Protein AF-0000000084557832 (afdb_homodimer)

Structure (mmCIF, N/CA/C/O backbone):
data_AF-0000000084557832-model_v1
#
loop_
_entity.id
_entity.type
_entity.pdbx_description
1 polymer 'AhpD protein'
#
loop_
_atom_site.group_PDB
_atom_site.id
_atom_site.type_symbol
_atom_site.label_atom_id
_atom_site.label_alt_id
_atom_site.label_comp_id
_atom_site.label_asym_id
_atom_site.label_entity_id
_atom_site.label_seq_id
_atom_site.pdbx_PDB_ins_code
_atom_site.Cartn_x
_atom_site.Cartn_y
_atom_site.Cartn_z
_atom_site.occupancy
_atom_site.B_iso_or_equiv
_atom_site.auth_seq_id
_atom_site.auth_comp_id
_atom_site.auth_asym_id
_atom_site.auth_atom_id
_atom_site.pdbx_PDB_model_num
ATOM 1 N N . MET A 1 1 ? 9.562 20.156 20.703 1 33.31 1 MET A N 1
ATOM 2 C CA . MET A 1 1 ? 9.727 21.594 20.891 1 33.31 1 MET A CA 1
ATOM 3 C C . MET A 1 1 ? 8.375 22.266 21.109 1 33.31 1 MET A C 1
ATOM 5 O O . MET A 1 1 ? 7.336 21.703 20.766 1 33.31 1 MET A O 1
ATOM 9 N N . SER A 1 2 ? 8.234 23.469 21.297 1 34.47 2 SER A N 1
ATOM 10 C CA . SER A 1 2 ? 7.207 24.328 21.875 1 34.47 2 SER A CA 1
ATOM 11 C C . SER A 1 2 ? 5.98 24.406 20.969 1 34.47 2 SER A C 1
ATOM 13 O O . SER A 1 2 ? 6.004 25.094 19.938 1 34.47 2 SER A O 1
ATOM 15 N N . CYS A 1 3 ? 5.27 23.438 20.594 1 41.09 3 CYS A N 1
ATOM 16 C CA . CYS A 1 3 ? 4.105 23.703 19.766 1 41.09 3 CYS A CA 1
ATOM 17 C C . CYS A 1 3 ? 3.102 24.594 20.484 1 41.09 3 CYS A C 1
ATOM 19 O O . CYS A 1 3 ? 2.092 24.109 21 1 41.09 3 CYS A O 1
ATOM 21 N N . LYS A 1 4 ? 3.342 25.531 21.25 1 42.22 4 LYS A N 1
ATOM 22 C CA . LYS A 1 4 ? 2.408 26.375 22 1 42.22 4 LYS A CA 1
ATOM 23 C C . LYS A 1 4 ? 1.408 27.047 21.062 1 42.22 4 LYS A C 1
ATOM 25 O O . LYS A 1 4 ? 0.335 27.469 21.484 1 42.22 4 LYS A O 1
ATOM 30 N N . ASP A 1 5 ? 1.764 27.812 19.859 1 45.69 5 ASP A N 1
ATOM 31 C CA . ASP A 1 5 ? 1.104 28.719 18.922 1 45.69 5 ASP A CA 1
ATOM 32 C C . ASP A 1 5 ? 0.226 27.953 17.938 1 45.69 5 ASP A C 1
ATOM 34 O O . ASP A 1 5 ? 0.511 26.797 17.625 1 45.69 5 ASP A O 1
ATOM 38 N N . PRO A 1 6 ? -1.108 28.375 17.5 1 48.97 6 PRO A N 1
ATOM 39 C CA . PRO A 1 6 ? -1.979 27.797 16.484 1 48.97 6 PRO A CA 1
ATOM 40 C C . PRO A 1 6 ? -1.2 27.094 15.367 1 48.97 6 PRO A C 1
ATOM 42 O O . PRO A 1 6 ? -1.77 26.297 14.617 1 48.97 6 PRO A O 1
ATOM 45 N N . GLU A 1 7 ? -0.005 27.562 15.07 1 52.78 7 GLU A N 1
ATOM 46 C CA . GLU A 1 7 ? 0.989 27.031 14.141 1 52.78 7 GLU A CA 1
ATOM 47 C C . GLU A 1 7 ? 1.409 25.625 14.531 1 52.78 7 GLU A C 1
ATOM 49 O O . GLU A 1 7 ? 2.031 24.922 13.734 1 52.78 7 GLU A O 1
ATOM 54 N N . GLU A 1 8 ? 1.114 25.297 15.719 1 54.25 8 GLU A N 1
ATOM 55 C CA . GLU A 1 8 ? 1.546 24 16.25 1 54.25 8 GLU A CA 1
ATOM 56 C C . GLU A 1 8 ? 0.796 22.859 15.57 1 54.25 8 GLU A C 1
ATOM 58 O O . GLU A 1 8 ? 1.383 21.812 15.273 1 54.25 8 GLU A O 1
ATOM 63 N N . HIS A 1 9 ? -0.533 23.078 15.469 1 56.12 9 HIS A N 1
ATOM 64 C CA . HIS A 1 9 ? -1.294 21.984 14.852 1 56.12 9 HIS A CA 1
ATOM 65 C C . HIS A 1 9 ? -0.816 21.719 13.43 1 56.12 9 HIS A C 1
ATOM 67 O O . HIS A 1 9 ? -0.695 20.562 13.016 1 56.12 9 HIS A O 1
ATOM 73 N N . TYR A 1 10 ? -0.42 22.875 12.883 1 61.94 10 TYR A N 1
ATOM 74 C CA . TYR A 1 10 ? 0.097 22.734 11.531 1 61.94 10 TYR A CA 1
ATOM 75 C C . TYR A 1 10 ? 1.444 22.031 11.523 1 61.94 10 TYR A C 1
ATOM 77 O O . TYR A 1 10 ? 1.735 21.234 10.625 1 61.94 10 TYR A O 1
ATOM 85 N N . CYS A 1 11 ? 2.027 22.266 12.641 1 58.28 11 CYS A N 1
ATOM 86 C CA . CYS A 1 11 ? 3.377 21.719 12.703 1 58.28 11 CYS A CA 1
ATOM 87 C C . CYS A 1 11 ? 3.342 20.203 12.773 1 58.28 11 CYS A C 1
ATOM 89 O O . CYS A 1 11 ? 4.125 19.531 12.102 1 58.28 11 CYS A O 1
ATOM 91 N N . ALA A 1 12 ? 2.486 19.766 13.602 1 63.34 12 ALA A N 1
ATOM 92 C CA . ALA A 1 12 ? 2.406 18.312 13.75 1 63.34 12 ALA A CA 1
ATOM 93 C C . ALA A 1 12 ? 2.037 17.641 12.43 1 63.34 12 ALA A C 1
ATOM 95 O O . ALA A 1 12 ? 2.604 16.609 12.07 1 63.34 12 ALA A O 1
ATOM 96 N N . MET A 1 13 ? 1.218 18.344 11.781 1 68 13 MET A N 1
ATOM 97 C CA . MET A 1 13 ? 0.793 17.797 10.492 1 68 13 MET A CA 1
ATOM 98 C C . MET A 1 13 ? 1.935 17.844 9.484 1 68 13 MET A C 1
ATOM 100 O O . MET A 1 13 ? 2.094 16.922 8.68 1 68 13 MET A O 1
ATOM 104 N N . CYS A 1 14 ? 2.709 18.891 9.641 1 64.06 14 CYS A N 1
ATOM 105 C CA . CYS A 1 14 ? 3.834 19.062 8.727 1 64.06 14 CYS A CA 1
ATOM 106 C C . CYS A 1 14 ? 4.832 17.922 8.867 1 64.06 14 CYS A C 1
ATOM 108 O O . CYS A 1 14 ? 5.328 17.391 7.875 1 64.06 14 CYS A O 1
ATOM 110 N N . ASP A 1 15 ? 5.059 17.625 10.062 1 64.44 15 ASP A N 1
ATOM 111 C CA . ASP A 1 15 ? 6.035 16.578 10.344 1 64.44 15 ASP A CA 1
ATOM 112 C C . ASP A 1 15 ? 5.488 15.203 9.969 1 64.44 15 ASP A C 1
ATOM 114 O O . ASP A 1 15 ? 6.223 14.359 9.453 1 64.44 15 ASP A O 1
ATOM 118 N N . GLU A 1 16 ? 4.242 15.164 10.203 1 65.19 16 GLU A N 1
ATOM 119 C CA . GLU A 1 16 ? 3.654 13.836 10.055 1 65.19 16 GLU A CA 1
ATOM 120 C C . GLU A 1 16 ? 3.303 13.547 8.602 1 65.19 16 GLU A C 1
ATOM 122 O O . GLU A 1 16 ? 3.391 12.406 8.148 1 65.19 16 GLU A O 1
ATOM 127 N N . MET A 1 17 ? 2.941 14.547 7.969 1 62.31 17 MET A N 1
ATOM 128 C CA . MET A 1 17 ? 2.477 14.312 6.605 1 62.31 17 MET A CA 1
ATOM 129 C C . MET A 1 17 ? 3.611 14.5 5.605 1 62.31 17 MET A C 1
ATOM 131 O O . MET A 1 17 ? 3.484 14.125 4.438 1 62.31 17 MET A O 1
ATOM 135 N N . GLY A 1 18 ? 4.816 14.773 5.941 1 58.34 18 GLY A N 1
ATOM 136 C CA . GLY A 1 18 ? 6.02 14.844 5.129 1 58.34 18 GLY A CA 1
ATOM 137 C C . GLY A 1 18 ? 6.012 16 4.148 1 58.34 18 GLY A C 1
ATOM 138 O O . GLY A 1 18 ? 6.789 16.016 3.191 1 58.34 18 GLY A O 1
ATOM 139 N N . GLY A 1 19 ? 5.02 17.016 4.289 1 58.62 19 GLY A N 1
ATOM 140 C CA . GLY A 1 19 ? 5.309 17.969 3.229 1 58.62 19 GLY A CA 1
ATOM 141 C C . GLY A 1 19 ? 4.52 19.266 3.35 1 58.62 19 GLY A C 1
ATOM 142 O O . GLY A 1 19 ? 4.695 20.188 2.547 1 58.62 19 GLY A O 1
ATOM 143 N N . TYR A 1 20 ? 3.643 19.344 4.031 1 61.22 20 TYR A N 1
ATOM 144 C CA . TYR A 1 20 ? 2.938 20.625 3.99 1 61.22 20 TYR A CA 1
ATOM 145 C C . TYR A 1 20 ? 3.711 21.703 4.742 1 61.22 20 TYR A C 1
ATOM 147 O O . TYR A 1 20 ? 4.266 21.438 5.812 1 61.22 20 TYR A O 1
ATOM 155 N N . SER A 1 21 ? 3.881 22.766 3.998 1 67 21 SER A N 1
ATOM 156 C CA . SER A 1 21 ? 4.512 23.891 4.68 1 67 21 SER A CA 1
ATOM 157 C C . SER A 1 21 ? 3.539 24.562 5.645 1 67 21 SER A C 1
ATOM 159 O O . SER A 1 21 ? 2.338 24.641 5.383 1 67 21 SER A O 1
ATOM 161 N N . PRO A 1 22 ? 4.109 24.938 6.684 1 73.88 22 PRO A N 1
ATOM 162 C CA . PRO A 1 22 ? 3.277 25.656 7.645 1 73.88 22 PRO A CA 1
ATOM 163 C C . PRO A 1 22 ? 2.566 26.859 7.02 1 73.88 22 PRO A C 1
ATOM 165 O O . PRO A 1 22 ? 1.415 27.141 7.355 1 73.88 22 PRO A O 1
ATOM 168 N N . ARG A 1 23 ? 3.219 27.5 6.141 1 76.19 23 ARG A N 1
ATOM 169 C CA . ARG A 1 23 ? 2.619 28.672 5.496 1 76.19 23 ARG A CA 1
ATOM 170 C C . ARG A 1 23 ? 1.395 28.266 4.676 1 76.19 23 ARG A C 1
ATOM 172 O O . ARG A 1 23 ? 0.374 28.953 4.703 1 76.19 23 ARG A O 1
ATOM 179 N N . THR A 1 24 ? 1.535 27.281 3.936 1 80.94 24 THR A N 1
ATOM 180 C CA . THR A 1 24 ? 0.425 26.812 3.113 1 80.94 24 THR A CA 1
ATOM 181 C C . THR A 1 24 ? -0.744 26.375 3.988 1 80.94 24 THR A C 1
ATOM 183 O O . THR A 1 24 ? -1.9 26.672 3.688 1 80.94 24 THR A O 1
ATOM 186 N N . LEU A 1 25 ? -0.407 25.75 5.023 1 82 25 LEU A N 1
ATOM 187 C CA . LEU A 1 25 ? -1.457 25.281 5.918 1 82 25 LEU A CA 1
ATOM 188 C C . LEU A 1 25 ? -2.207 26.453 6.547 1 82 25 LEU A C 1
ATOM 190 O O . LEU A 1 25 ? -3.428 26.391 6.711 1 82 25 LEU A O 1
ATOM 194 N N . LYS A 1 26 ? -1.464 27.359 6.855 1 80.62 26 LYS A N 1
ATOM 195 C CA . LYS A 1 26 ? -2.092 28.562 7.395 1 80.62 26 LYS A CA 1
ATOM 196 C C . LYS A 1 26 ? -3.049 29.188 6.383 1 80.62 26 LYS A C 1
ATOM 198 O O . LYS A 1 26 ? -4.152 29.609 6.738 1 80.62 26 LYS A O 1
ATOM 203 N N . SER A 1 27 ? -2.584 29.297 5.227 1 84.88 27 SER A N 1
ATOM 204 C CA . SER A 1 27 ? -3.416 29.844 4.16 1 84.88 27 SER A CA 1
ATOM 205 C C . SER A 1 27 ? -4.676 29.016 3.959 1 84.88 27 SER A C 1
ATOM 207 O O . SER A 1 27 ? -5.758 29.562 3.732 1 84.88 27 SER A O 1
ATOM 209 N N . ILE A 1 28 ? -4.59 27.812 4.023 1 86.31 28 ILE A N 1
ATOM 210 C CA . ILE A 1 28 ? -5.734 26.922 3.848 1 86.31 28 ILE A CA 1
ATOM 211 C C . ILE A 1 28 ? -6.719 27.125 5 1 86.31 28 ILE A C 1
ATOM 213 O O . ILE A 1 28 ? -7.93 27.188 4.785 1 86.31 28 ILE A O 1
ATOM 217 N N . LYS A 1 29 ? -6.16 27.188 6.152 1 85.12 29 LYS A N 1
ATOM 218 C CA . LYS A 1 29 ? -7.012 27.375 7.32 1 85.12 29 LYS A CA 1
ATOM 219 C C . LYS A 1 29 ? -7.836 28.656 7.195 1 85.12 29 LYS A C 1
ATOM 221 O O . LYS A 1 29 ? -9.016 28.672 7.547 1 85.12 29 LYS A O 1
ATOM 226 N N . GLU A 1 30 ? -7.277 29.609 6.652 1 88.38 30 GLU A N 1
ATOM 227 C CA . GLU A 1 30 ? -7.926 30.906 6.516 1 88.38 30 GLU A CA 1
ATOM 228 C C . GLU A 1 30 ? -8.891 30.922 5.336 1 88.38 30 GLU A C 1
ATOM 230 O O . GLU A 1 30 ? -9.992 31.453 5.434 1 88.38 30 GLU A O 1
ATOM 235 N N . LEU A 1 31 ? -8.453 30.406 4.277 1 90.5 31 LEU A N 1
ATOM 236 C CA . LEU A 1 31 ? -9.188 30.562 3.021 1 90.5 31 LEU A CA 1
ATOM 237 C C . LEU A 1 31 ? -10.227 29.453 2.863 1 90.5 31 LEU A C 1
ATOM 239 O O . LEU A 1 31 ? -11.242 29.641 2.186 1 90.5 31 LEU A O 1
ATOM 243 N N . ASN A 1 32 ? -9.992 28.297 3.416 1 92.5 32 ASN A N 1
ATOM 244 C CA . ASN A 1 32 ? -10.867 27.141 3.256 1 92.5 32 ASN A CA 1
ATOM 245 C C . ASN A 1 32 ? -10.836 26.234 4.48 1 92.5 32 ASN A C 1
ATOM 247 O O . ASN A 1 32 ? -10.266 25.141 4.434 1 92.5 32 ASN A O 1
ATOM 251 N N . PRO A 1 33 ? -11.422 26.625 5.488 1 89.19 33 PRO A N 1
ATOM 252 C CA . PRO A 1 33 ? -11.398 25.859 6.738 1 89.19 33 PRO A CA 1
ATOM 253 C C . PRO A 1 33 ? -11.961 24.453 6.582 1 89.19 33 PRO A C 1
ATOM 255 O O . PRO A 1 33 ? -11.523 23.531 7.277 1 89.19 33 PRO A O 1
ATOM 258 N N . ASP A 1 34 ? -12.812 24.359 5.648 1 88.62 34 ASP A N 1
ATOM 259 C CA . ASP A 1 34 ? -13.367 23.031 5.426 1 88.62 34 ASP A CA 1
ATOM 260 C C . ASP A 1 34 ? -12.305 22.078 4.895 1 88.62 34 ASP A C 1
ATOM 262 O O . ASP A 1 34 ? -12.234 20.922 5.312 1 88.62 34 ASP A O 1
ATOM 266 N N . PHE A 1 35 ? -11.617 22.656 3.979 1 88.62 35 PHE A N 1
ATOM 267 C CA . PHE A 1 35 ? -10.531 21.859 3.443 1 88.62 35 PHE A CA 1
ATOM 268 C C . PHE A 1 35 ? -9.508 21.531 4.527 1 88.62 35 PHE A C 1
ATOM 270 O O . PHE A 1 35 ? -8.977 20.422 4.582 1 88.62 35 PHE A O 1
ATOM 277 N N . MET A 1 36 ? -9.305 22.391 5.41 1 86.06 36 MET A N 1
ATOM 278 C CA . MET A 1 36 ? -8.383 22.141 6.512 1 86.06 36 MET A CA 1
ATOM 279 C C . MET A 1 36 ? -8.891 21 7.402 1 86.06 36 MET A C 1
ATOM 281 O O . MET A 1 36 ? -8.102 20.188 7.871 1 86.06 36 MET A O 1
ATOM 285 N N . GLU A 1 37 ? -10.109 21 7.629 1 88.19 37 GLU A N 1
ATOM 286 C CA . GLU A 1 37 ? -10.695 19.938 8.438 1 88.19 37 GLU A CA 1
ATOM 287 C C . GLU A 1 37 ? -10.508 18.578 7.766 1 88.19 37 GLU A C 1
ATOM 289 O O . GLU A 1 37 ? -10.25 17.578 8.438 1 88.19 37 GLU A O 1
ATOM 294 N N . THR A 1 38 ? -10.695 18.625 6.496 1 88.56 38 THR A N 1
ATOM 295 C CA . THR A 1 38 ? -10.484 17.406 5.723 1 88.56 38 THR A CA 1
ATOM 296 C C . THR A 1 38 ? -9.039 16.938 5.852 1 88.56 38 THR A C 1
ATOM 298 O O . THR A 1 38 ? -8.781 15.75 6.09 1 88.56 38 THR A O 1
ATOM 301 N N . LEU A 1 39 ? -8.18 17.844 5.793 1 86.06 39 LEU A N 1
ATOM 302 C CA . LEU A 1 39 ? -6.762 17.516 5.91 1 86.06 39 LEU A CA 1
ATOM 303 C C . LEU A 1 39 ? -6.441 16.984 7.297 1 86.06 39 LEU A C 1
ATOM 305 O O .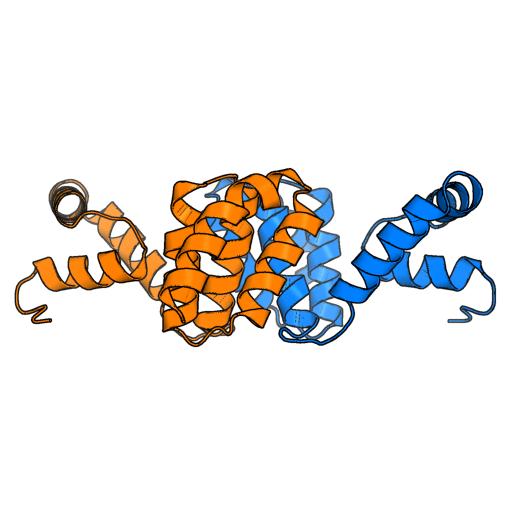 LEU A 1 39 ? -5.672 16.031 7.438 1 86.06 39 LEU A O 1
ATOM 309 N N . HIS A 1 40 ? -7.027 17.547 8.227 1 86.81 40 HIS A N 1
ATOM 310 C CA . HIS A 1 40 ? -6.82 17.109 9.602 1 86.81 40 HIS A CA 1
ATOM 311 C C . HIS A 1 40 ? -7.34 15.688 9.805 1 86.81 40 HIS A C 1
ATOM 313 O O . HIS A 1 40 ? -6.719 14.891 10.508 1 86.81 40 HIS A O 1
ATOM 319 N N . ALA A 1 41 ? -8.453 15.484 9.305 1 89.19 41 ALA A N 1
ATOM 320 C CA . ALA A 1 41 ? -9.039 14.156 9.43 1 89.19 41 ALA A CA 1
ATOM 321 C C . ALA A 1 41 ? -8.164 13.102 8.758 1 89.19 41 ALA A C 1
ATOM 323 O O . ALA A 1 41 ? -8.008 11.992 9.273 1 89.19 41 ALA A O 1
ATOM 324 N N . MET A 1 42 ? -7.68 13.453 7.645 1 88.56 42 MET A N 1
ATOM 325 C CA . MET A 1 42 ? -6.77 12.555 6.938 1 88.56 42 MET A CA 1
ATOM 326 C C . MET A 1 42 ? -5.52 12.281 7.766 1 88.56 42 MET A C 1
ATOM 328 O O . MET A 1 42 ? -5.086 11.133 7.883 1 88.56 42 MET A O 1
ATOM 332 N N . ASP A 1 43 ? -5.008 13.312 8.297 1 87.25 43 ASP A N 1
ATOM 333 C CA . ASP A 1 43 ? -3.816 13.188 9.133 1 87.25 43 ASP A CA 1
ATOM 334 C C . ASP A 1 43 ? -4.09 12.312 10.352 1 87.25 43 ASP A C 1
ATOM 336 O O . ASP A 1 43 ? -3.262 11.477 10.727 1 87.25 43 ASP A O 1
ATOM 340 N N . LYS A 1 44 ? -5.184 12.57 10.969 1 89.5 44 LYS A N 1
ATOM 341 C CA . LYS A 1 44 ? -5.562 11.797 12.148 1 89.5 44 LYS A CA 1
ATOM 342 C C . LYS A 1 44 ? -5.68 10.312 11.812 1 89.5 44 LYS A C 1
ATOM 344 O O . LYS A 1 44 ? -5.234 9.461 12.594 1 89.5 44 LYS A O 1
ATOM 349 N N . PHE A 1 45 ? -6.25 10.07 10.773 1 92.56 45 PHE A N 1
ATOM 350 C CA . PHE A 1 45 ? -6.398 8.688 10.336 1 92.56 45 PHE A CA 1
ATOM 351 C C . PHE A 1 45 ? -5.035 8.016 10.195 1 92.56 45 PHE A C 1
ATOM 353 O O . PHE A 1 45 ? -4.848 6.883 10.633 1 92.56 45 PHE A O 1
ATOM 360 N N . MET A 1 46 ? -4.07 8.711 9.68 1 91.62 46 MET A N 1
ATOM 361 C CA . MET A 1 46 ? -2.77 8.133 9.359 1 91.62 46 MET A CA 1
ATOM 362 C C . MET A 1 46 ? -1.896 8.031 10.602 1 91.62 46 MET A C 1
ATOM 364 O O . MET A 1 46 ? -0.95 7.238 10.641 1 91.62 46 MET A O 1
ATOM 368 N N . THR A 1 47 ? -2.27 8.773 11.617 1 90.31 47 THR A N 1
ATOM 369 C CA . THR A 1 47 ? -1.358 8.859 12.758 1 90.31 47 THR A CA 1
ATOM 370 C C . THR A 1 47 ? -1.912 8.094 13.953 1 90.31 47 THR A C 1
ATOM 372 O O . THR A 1 47 ? -1.228 7.941 14.969 1 90.31 47 THR A O 1
ATOM 375 N N . GLU A 1 48 ? -3.131 7.664 13.797 1 92.25 48 GLU A N 1
ATOM 376 C CA . GLU A 1 48 ? -3.746 6.941 14.906 1 92.25 48 GLU A CA 1
ATOM 377 C C . GLU A 1 48 ? -3.805 5.445 14.625 1 92.25 48 GLU A C 1
ATOM 379 O O . GLU A 1 48 ? -4.023 5.027 13.484 1 92.25 48 GLU A O 1
ATOM 384 N N . ASP A 1 49 ? -3.709 4.68 15.742 1 95 49 ASP A N 1
ATOM 385 C CA . ASP A 1 49 ? -3.92 3.238 15.656 1 95 49 ASP A CA 1
ATOM 386 C C . ASP A 1 49 ? -5.41 2.902 15.633 1 95 49 ASP A C 1
ATOM 388 O O . ASP A 1 49 ? -6.18 3.406 16.453 1 95 49 ASP A O 1
ATOM 392 N N . ARG A 1 50 ? -5.824 2.16 14.75 1 95.12 50 ARG A N 1
ATOM 393 C CA . ARG A 1 50 ? -7.184 1.646 14.609 1 95.12 50 ARG A CA 1
ATOM 394 C C . ARG A 1 50 ? -7.172 0.157 14.281 1 95.12 50 ARG A C 1
ATOM 396 O O . ARG A 1 50 ? -6.547 -0.636 14.984 1 95.12 50 ARG A O 1
ATOM 403 N N . ALA A 1 51 ? -7.898 -0.304 13.266 1 95.69 51 ALA A N 1
ATOM 404 C CA . ALA A 1 51 ? -7.797 -1.704 12.859 1 95.69 51 ALA A CA 1
ATOM 405 C C . ALA A 1 51 ? -6.379 -2.045 12.414 1 95.69 51 ALA A C 1
ATOM 407 O O . ALA A 1 51 ? -5.91 -3.168 12.617 1 95.69 51 ALA A O 1
ATOM 408 N N . LEU A 1 52 ? -5.789 -1.103 11.766 1 96.5 52 LEU A N 1
ATOM 409 C CA . LEU A 1 52 ? -4.367 -1.154 11.445 1 96.5 52 LEU A CA 1
ATOM 410 C C . LEU A 1 52 ? -3.586 -0.143 12.281 1 96.5 52 LEU A C 1
ATOM 412 O O . LEU A 1 52 ? -4.062 0.968 12.523 1 96.5 52 LEU A O 1
ATOM 416 N N . ASP A 1 53 ? -2.393 -0.541 12.641 1 96.81 53 ASP A N 1
ATOM 417 C CA . ASP A 1 53 ? -1.577 0.405 13.398 1 96.81 53 ASP A CA 1
ATOM 418 C C . ASP A 1 53 ? -0.957 1.454 12.484 1 96.81 53 ASP A C 1
ATOM 420 O O . ASP A 1 53 ? -0.9 1.266 11.266 1 96.81 53 ASP A O 1
ATOM 424 N N . LYS A 1 54 ? -0.501 2.586 13.078 1 95.62 54 LYS A N 1
ATOM 425 C CA . LYS A 1 54 ? 0.016 3.711 12.305 1 95.62 54 LYS A CA 1
ATOM 426 C C . LYS A 1 54 ? 1.247 3.305 11.5 1 95.62 54 LYS A C 1
ATOM 428 O O . LYS A 1 54 ? 1.453 3.787 10.383 1 95.62 54 LYS A O 1
ATOM 433 N N . LYS A 1 55 ? 2.09 2.438 12.023 1 96.5 55 LYS A N 1
ATOM 434 C CA . LYS A 1 55 ? 3.262 1.954 11.297 1 96.5 55 LYS A CA 1
ATOM 435 C C . LYS A 1 55 ? 2.859 1.239 10.008 1 96.5 55 LYS A C 1
ATOM 437 O O . LYS A 1 55 ? 3.395 1.528 8.938 1 96.5 55 LYS A O 1
ATOM 442 N N . THR A 1 56 ? 1.884 0.354 10.156 1 97.56 56 THR A N 1
ATOM 443 C CA . THR A 1 56 ? 1.406 -0.416 9.016 1 97.56 56 THR A CA 1
ATOM 444 C C . THR A 1 56 ? 0.789 0.502 7.965 1 97.56 56 THR A C 1
ATOM 446 O O . THR A 1 56 ? 1.065 0.364 6.773 1 97.56 56 THR A O 1
ATOM 449 N N . LYS A 1 57 ? 0.034 1.431 8.406 1 96.75 57 LYS A N 1
ATOM 450 C CA . LYS A 1 57 ? -0.597 2.361 7.477 1 96.75 57 LYS A CA 1
ATOM 451 C C . LYS A 1 57 ? 0.449 3.178 6.723 1 96.75 57 LYS A C 1
ATOM 453 O O . LYS A 1 57 ? 0.307 3.422 5.523 1 96.75 57 LYS A O 1
ATOM 458 N N . ARG A 1 58 ? 1.445 3.551 7.387 1 95.31 58 ARG A N 1
ATOM 459 C CA . ARG A 1 58 ? 2.484 4.352 6.75 1 95.31 58 ARG A CA 1
ATOM 460 C C . ARG A 1 58 ? 3.295 3.516 5.766 1 95.31 58 ARG A C 1
ATOM 462 O O . ARG A 1 58 ? 3.699 4.008 4.711 1 95.31 58 ARG A O 1
ATOM 469 N N . LEU A 1 59 ? 3.561 2.314 6.148 1 97.25 59 LEU A N 1
ATOM 470 C CA . LEU A 1 59 ? 4.23 1.419 5.211 1 97.25 59 LEU A CA 1
ATOM 471 C C . LEU A 1 59 ? 3.385 1.21 3.959 1 97.25 59 LEU A C 1
ATOM 473 O O . LEU A 1 59 ? 3.914 1.168 2.846 1 97.25 59 LEU A O 1
ATOM 477 N N . MET A 1 60 ? 2.102 1.074 4.18 1 97.69 60 MET A N 1
ATOM 478 C CA . MET A 1 60 ? 1.187 0.954 3.051 1 97.69 60 MET A CA 1
ATOM 479 C C . MET A 1 60 ? 1.218 2.211 2.188 1 97.69 60 MET A C 1
ATOM 481 O O . MET A 1 60 ? 1.243 2.123 0.958 1 97.69 60 MET A O 1
ATOM 485 N N . ALA A 1 61 ? 1.219 3.354 2.811 1 96 61 ALA A N 1
ATOM 486 C CA . ALA A 1 61 ? 1.3 4.621 2.088 1 96 61 ALA A CA 1
ATOM 487 C C . ALA A 1 61 ? 2.598 4.715 1.291 1 96 61 ALA A C 1
ATOM 489 O O . ALA A 1 61 ? 2.6 5.195 0.154 1 96 61 ALA A O 1
ATOM 490 N N . LEU A 1 62 ? 3.676 4.277 1.844 1 95.81 62 LEU A N 1
ATOM 491 C CA . LEU A 1 62 ? 4.969 4.254 1.171 1 95.81 62 LEU A CA 1
ATOM 492 C C . LEU A 1 62 ? 4.902 3.434 -0.113 1 95.81 62 LEU A C 1
ATOM 494 O O . LEU A 1 62 ? 5.371 3.875 -1.163 1 95.81 62 LEU A O 1
ATOM 498 N N . ALA A 1 63 ? 4.301 2.26 0.007 1 96.75 63 ALA A N 1
ATOM 499 C CA . ALA A 1 63 ? 4.152 1.415 -1.176 1 96.75 63 ALA A CA 1
ATOM 500 C C . ALA A 1 63 ? 3.283 2.098 -2.229 1 96.75 63 ALA A C 1
ATOM 502 O O . ALA A 1 63 ? 3.611 2.084 -3.418 1 96.75 63 ALA A O 1
ATOM 503 N N . CYS A 1 64 ? 2.223 2.721 -1.792 1 96.38 64 CYS A N 1
ATOM 504 C CA . CYS A 1 64 ? 1.295 3.381 -2.703 1 96.38 64 CYS A CA 1
ATOM 505 C C . CYS A 1 64 ? 1.974 4.535 -3.43 1 96.38 64 CYS A C 1
ATOM 507 O O . CYS A 1 64 ? 1.798 4.707 -4.637 1 96.38 64 CYS A O 1
ATOM 509 N N . ILE A 1 65 ? 2.725 5.297 -2.711 1 93.31 65 ILE A N 1
ATOM 510 C CA . ILE A 1 65 ? 3.352 6.465 -3.32 1 93.31 65 ILE A CA 1
ATOM 511 C C . ILE A 1 65 ? 4.438 6.02 -4.301 1 93.31 65 ILE A C 1
ATOM 513 O O . ILE A 1 65 ? 4.66 6.664 -5.324 1 93.31 65 ILE A O 1
ATOM 517 N N . ALA A 1 66 ? 5.117 4.953 -3.969 1 93.75 66 ALA A N 1
ATOM 518 C CA . ALA A 1 66 ? 6.086 4.391 -4.906 1 93.75 66 ALA A CA 1
ATOM 519 C C . ALA A 1 66 ? 5.41 3.961 -6.203 1 93.75 66 ALA A C 1
ATOM 521 O O . ALA A 1 66 ? 5.934 4.203 -7.293 1 93.75 66 ALA A O 1
ATOM 522 N N . VAL A 1 67 ? 4.246 3.385 -6.078 1 93.56 67 VAL A N 1
ATOM 523 C CA . VAL A 1 67 ? 3.48 2.949 -7.246 1 93.56 67 VAL A CA 1
ATOM 524 C C . VAL A 1 67 ? 3.021 4.164 -8.047 1 93.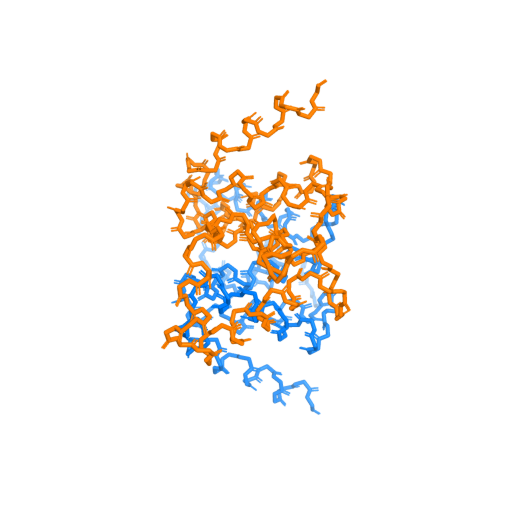56 67 VAL A C 1
ATOM 526 O O . VAL A 1 67 ? 2.941 4.113 -9.273 1 93.56 67 VAL A O 1
ATOM 529 N N . ARG A 1 68 ? 2.82 5.227 -7.391 1 90.62 68 ARG A N 1
ATOM 530 C CA . ARG A 1 68 ? 2.354 6.453 -8.031 1 90.62 68 ARG A CA 1
ATOM 531 C C . ARG A 1 68 ? 3.52 7.25 -8.609 1 90.62 68 ARG A C 1
ATOM 533 O O . ARG A 1 68 ? 3.32 8.312 -9.195 1 90.62 68 ARG A O 1
ATOM 540 N N . MET A 1 69 ? 4.691 6.836 -8.367 1 89.75 69 MET A N 1
ATOM 541 C CA . MET A 1 69 ? 5.895 7.418 -8.953 1 89.75 69 MET A CA 1
ATOM 542 C C . MET A 1 69 ? 6.152 8.812 -8.398 1 89.75 69 MET A C 1
ATOM 544 O O . MET A 1 69 ? 6.461 9.742 -9.148 1 89.75 69 MET A O 1
ATOM 548 N N . CYS A 1 70 ? 5.922 9 -7.18 1 87.06 70 CYS A N 1
ATOM 549 C CA . CYS A 1 70 ? 6.273 10.242 -6.512 1 87.06 70 CYS A CA 1
ATOM 550 C C . CYS A 1 70 ? 7.633 10.141 -5.832 1 87.06 70 CYS A C 1
ATOM 552 O O . CYS A 1 70 ? 7.719 9.812 -4.648 1 87.06 70 CYS A O 1
ATOM 554 N N . GLU A 1 71 ? 8.586 10.57 -6.539 1 86.75 71 GLU A N 1
ATOM 555 C CA . GLU A 1 71 ? 9.969 10.391 -6.105 1 86.75 71 GLU A CA 1
ATOM 556 C C . GLU A 1 71 ? 10.266 11.211 -4.855 1 86.75 71 GLU A C 1
ATOM 558 O O . GLU A 1 71 ? 10.898 10.719 -3.918 1 86.75 71 GLU A O 1
ATOM 563 N N . ASP A 1 72 ? 9.719 12.344 -4.844 1 85.19 72 ASP A N 1
ATOM 564 C CA . ASP A 1 72 ? 10.023 13.258 -3.748 1 85.19 72 ASP A CA 1
ATOM 565 C C . ASP A 1 72 ? 9.273 12.867 -2.479 1 85.19 72 ASP A C 1
ATOM 567 O O . ASP A 1 72 ? 9.594 13.344 -1.388 1 85.19 72 ASP A O 1
ATOM 571 N N . CYS A 1 73 ? 8.359 11.898 -2.607 1 88.44 73 CYS A N 1
ATOM 572 C CA . CYS A 1 73 ? 7.523 11.539 -1.469 1 88.44 73 CYS A CA 1
ATOM 573 C C . CYS A 1 73 ? 8.094 10.32 -0.741 1 88.44 73 CYS A C 1
ATOM 575 O O . CYS A 1 73 ? 7.762 10.078 0.42 1 88.44 73 CYS A O 1
ATOM 577 N N . VAL A 1 74 ? 8.93 9.633 -1.453 1 91.88 74 VAL A N 1
ATOM 578 C CA . VAL A 1 74 ? 9.375 8.344 -0.94 1 91.88 74 VAL A CA 1
ATOM 579 C C . VAL A 1 74 ? 10.172 8.547 0.351 1 91.88 74 VAL A C 1
ATOM 581 O O . VAL A 1 74 ? 9.883 7.91 1.368 1 91.88 74 VAL A O 1
ATOM 584 N N . TYR A 1 75 ? 11.078 9.461 0.267 1 91.25 75 TYR A N 1
ATOM 585 C CA . TYR A 1 75 ? 11.914 9.695 1.441 1 91.25 75 TYR A CA 1
ATOM 586 C C . TYR A 1 75 ? 11.062 10.133 2.631 1 91.25 75 TYR A C 1
ATOM 588 O O . TYR A 1 75 ? 11.227 9.609 3.738 1 91.25 75 TYR A O 1
ATOM 596 N N . ALA A 1 76 ? 10.25 11.016 2.428 1 87.69 76 ALA A N 1
ATOM 597 C CA . ALA A 1 76 ? 9.43 11.57 3.5 1 87.69 76 ALA A CA 1
ATOM 598 C C . ALA A 1 76 ? 8.555 10.492 4.137 1 87.69 76 ALA A C 1
ATOM 600 O O . ALA A 1 76 ? 8.484 10.391 5.363 1 87.69 76 ALA A O 1
ATOM 601 N N . GLN A 1 77 ? 7.934 9.68 3.342 1 91 77 GLN A N 1
ATOM 602 C CA . GLN A 1 77 ? 7.051 8.641 3.859 1 91 77 GLN A CA 1
ATOM 603 C C . GLN A 1 77 ? 7.848 7.551 4.578 1 91 77 GLN A C 1
ATOM 605 O O . GLN A 1 77 ? 7.414 7.039 5.613 1 91 77 GLN A O 1
ATOM 610 N N . ALA A 1 78 ? 8.945 7.23 4.043 1 93.5 78 ALA A N 1
ATOM 611 C CA . ALA A 1 78 ? 9.789 6.223 4.668 1 93.5 78 ALA A CA 1
ATOM 612 C C . ALA A 1 78 ? 10.305 6.699 6.023 1 93.5 78 ALA A C 1
ATOM 614 O O . ALA A 1 78 ? 10.391 5.922 6.973 1 93.5 78 ALA A O 1
ATOM 615 N N . LYS A 1 79 ? 10.641 7.918 6.082 1 92.56 79 LYS A N 1
ATOM 616 C CA . LYS A 1 79 ? 11.125 8.492 7.332 1 92.56 79 LYS A CA 1
ATOM 617 C C . LYS A 1 79 ? 10.055 8.445 8.414 1 92.56 79 LYS A C 1
ATOM 619 O O . LYS A 1 79 ? 10.336 8.125 9.57 1 92.56 79 LYS A O 1
ATOM 624 N N . VAL A 1 80 ? 8.867 8.805 8.008 1 90.69 80 VAL A N 1
ATOM 625 C CA . VAL A 1 80 ? 7.766 8.773 8.961 1 90.69 80 VAL A CA 1
ATOM 626 C C . VAL A 1 80 ? 7.531 7.344 9.438 1 90.69 80 VAL A C 1
ATOM 628 O O . VAL A 1 80 ? 7.285 7.105 10.625 1 90.69 80 VAL A O 1
ATOM 631 N N . ALA A 1 81 ? 7.598 6.398 8.531 1 94.06 81 ALA A N 1
ATOM 632 C CA . ALA A 1 81 ? 7.461 4.996 8.906 1 94.06 81 ALA A CA 1
ATOM 633 C C . ALA A 1 81 ? 8.523 4.594 9.922 1 94.06 81 ALA A C 1
ATOM 635 O O . ALA A 1 81 ? 8.227 3.906 10.906 1 94.06 81 ALA A O 1
ATOM 636 N N . LYS A 1 82 ? 9.719 5.035 9.703 1 94.62 82 LYS A N 1
ATOM 637 C CA . LYS A 1 82 ? 10.805 4.789 10.648 1 94.62 82 LYS A CA 1
ATOM 638 C C . LYS A 1 82 ? 10.477 5.355 12.023 1 94.62 82 LYS A C 1
ATOM 640 O O . LYS A 1 82 ? 10.672 4.688 13.039 1 94.62 82 LYS A O 1
ATOM 645 N N . ASN A 1 83 ? 9.984 6.527 12.023 1 92.62 83 ASN A N 1
ATOM 646 C CA . ASN A 1 83 ? 9.648 7.191 13.273 1 92.62 83 ASN A CA 1
ATOM 647 C C . ASN A 1 83 ? 8.555 6.441 14.031 1 92.62 83 ASN A C 1
ATOM 649 O O . ASN A 1 83 ? 8.484 6.508 15.258 1 92.62 83 ASN A O 1
ATOM 653 N N . TYR A 1 84 ? 7.742 5.719 13.281 1 94.5 84 TYR A N 1
ATOM 654 C CA . TYR A 1 84 ? 6.672 4.945 13.891 1 94.5 84 TYR A CA 1
ATOM 655 C C . TYR A 1 84 ? 7.16 3.555 14.281 1 94.5 84 TYR A C 1
ATOM 657 O O . TYR A 1 84 ? 6.379 2.727 14.758 1 94.5 84 TYR A O 1
ATOM 665 N N . GLY A 1 85 ? 8.43 3.234 13.977 1 95.62 85 GLY A N 1
ATOM 666 C CA . GLY A 1 85 ? 9.023 1.999 14.461 1 95.62 85 GLY A CA 1
ATOM 667 C C . GLY A 1 85 ? 9.273 0.986 13.359 1 95.62 85 GLY A C 1
ATOM 668 O O . GLY A 1 85 ? 9.609 -0.168 13.641 1 95.62 85 GLY A O 1
ATOM 669 N N . ALA A 1 86 ? 9.086 1.345 12.172 1 96.44 86 ALA A N 1
ATOM 670 C CA . ALA A 1 86 ? 9.367 0.418 11.078 1 96.44 86 ALA A CA 1
ATOM 671 C C . ALA A 1 86 ? 10.852 0.094 11 1 96.44 86 ALA A C 1
ATOM 673 O O . ALA A 1 86 ? 11.695 0.973 11.188 1 96.44 86 ALA A O 1
ATOM 674 N N . THR A 1 87 ? 11.141 -1.194 10.734 1 97.19 87 THR A N 1
ATOM 675 C CA . THR A 1 87 ? 12.523 -1.61 10.531 1 97.19 87 THR A CA 1
ATOM 676 C C . THR A 1 87 ? 12.93 -1.438 9.07 1 97.19 87 THR A C 1
ATOM 678 O O . THR A 1 87 ? 12.086 -1.223 8.203 1 97.19 87 THR A O 1
ATOM 681 N N . LYS A 1 88 ? 14.297 -1.496 8.828 1 96.44 88 LYS A N 1
ATOM 682 C CA . LYS A 1 88 ? 14.789 -1.458 7.457 1 96.44 88 LYS A CA 1
ATOM 683 C C . LYS A 1 88 ? 14.18 -2.578 6.621 1 96.44 88 LYS A C 1
ATOM 685 O O . LYS A 1 88 ? 13.82 -2.367 5.461 1 96.44 88 LYS A O 1
ATOM 690 N N . GLU A 1 89 ? 14.055 -3.736 7.25 1 96.94 89 GLU A N 1
ATOM 691 C CA . GLU A 1 89 ? 13.492 -4.895 6.559 1 96.94 89 GLU A CA 1
ATOM 692 C C . GLU A 1 89 ? 12.039 -4.652 6.176 1 96.94 89 GLU A C 1
ATOM 694 O O . GLU A 1 89 ? 11.617 -4.988 5.066 1 96.94 89 GLU A O 1
ATOM 699 N N . GLU A 1 90 ? 11.297 -4.082 7.062 1 96.94 90 GLU A N 1
ATOM 700 C CA . GLU A 1 90 ? 9.891 -3.799 6.793 1 96.94 90 GLU A CA 1
ATOM 701 C C . GLU A 1 90 ? 9.742 -2.773 5.672 1 96.94 90 GLU A C 1
ATOM 703 O O . GLU A 1 90 ? 8.859 -2.9 4.82 1 96.94 90 GLU A O 1
ATOM 708 N N . ILE A 1 91 ? 10.547 -1.764 5.668 1 97.19 91 ILE A N 1
ATOM 709 C CA . ILE A 1 91 ? 10.516 -0.73 4.641 1 97.19 91 ILE A CA 1
ATOM 710 C C . ILE A 1 91 ? 10.859 -1.344 3.283 1 97.19 91 ILE A C 1
ATOM 712 O O . ILE A 1 91 ? 10.18 -1.085 2.289 1 97.19 91 ILE A O 1
ATOM 716 N N . LEU A 1 92 ? 11.883 -2.209 3.229 1 96.75 92 LEU A N 1
ATOM 717 C CA . LEU A 1 92 ? 12.281 -2.854 1.981 1 96.75 92 LEU A CA 1
ATOM 718 C C . LEU A 1 92 ? 11.18 -3.781 1.477 1 96.75 92 LEU A C 1
ATOM 720 O O . LEU A 1 92 ? 10.945 -3.871 0.27 1 96.75 92 LEU A O 1
ATOM 724 N N . GLU A 1 93 ? 10.531 -4.441 2.396 1 97 93 GLU A N 1
ATOM 725 C CA . GLU A 1 93 ? 9.438 -5.312 1.975 1 97 93 GLU A CA 1
ATOM 726 C C . GLU A 1 93 ? 8.266 -4.504 1.426 1 97 93 GLU A C 1
ATOM 728 O O . GLU A 1 93 ? 7.594 -4.938 0.49 1 97 93 GLU A O 1
ATOM 733 N N . ALA A 1 94 ? 7.992 -3.322 1.988 1 97.5 94 ALA A N 1
ATOM 734 C CA . ALA A 1 94 ? 6.965 -2.447 1.432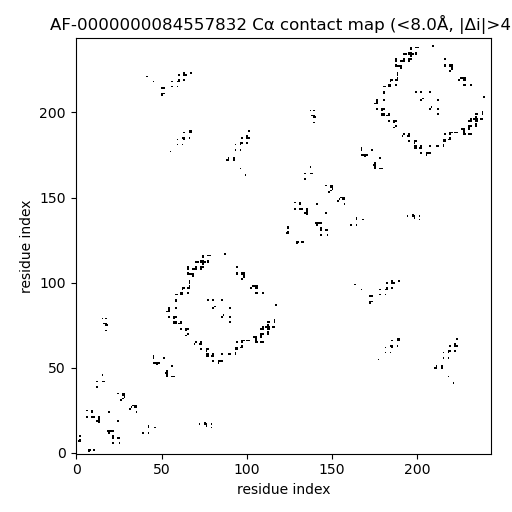 1 97.5 94 ALA A CA 1
ATOM 735 C C . ALA A 1 94 ? 7.301 -2.047 -0.002 1 97.5 94 ALA A C 1
ATOM 737 O O . ALA A 1 94 ? 6.43 -2.057 -0.876 1 97.5 94 ALA A O 1
ATOM 738 N N . ILE A 1 95 ? 8.562 -1.755 -0.242 1 96.56 95 ILE A N 1
ATOM 739 C CA . ILE A 1 95 ? 9.008 -1.393 -1.584 1 96.56 95 ILE A CA 1
ATOM 740 C C . ILE A 1 95 ? 8.883 -2.6 -2.512 1 96.56 95 ILE A C 1
ATOM 742 O O . ILE A 1 95 ? 8.531 -2.457 -3.684 1 96.56 95 ILE A O 1
ATOM 746 N N . GLN A 1 96 ? 9.219 -3.729 -1.954 1 96.19 96 GLN A N 1
ATOM 747 C CA . GLN A 1 96 ? 9.086 -4.949 -2.746 1 96.19 96 GLN A CA 1
ATOM 748 C C . GLN A 1 96 ? 7.637 -5.184 -3.156 1 96.19 96 GLN A C 1
ATOM 750 O O . GLN A 1 96 ? 7.363 -5.59 -4.289 1 96.19 96 GLN A O 1
ATOM 755 N N . VAL A 1 97 ? 6.684 -4.949 -2.291 1 96.06 97 VAL A N 1
ATOM 756 C CA . VAL A 1 97 ? 5.27 -5.062 -2.639 1 96.06 97 VAL A CA 1
ATOM 757 C C . VAL A 1 97 ? 4.934 -4.082 -3.762 1 96.06 97 VAL A C 1
ATOM 759 O O . VAL A 1 97 ? 4.223 -4.434 -4.707 1 96.06 97 VAL A O 1
ATOM 762 N N . ALA A 1 98 ? 5.477 -2.859 -3.67 1 95.56 98 ALA A N 1
ATOM 763 C CA . ALA A 1 98 ? 5.266 -1.859 -4.715 1 95.56 98 ALA A CA 1
ATOM 764 C C . ALA A 1 98 ? 5.809 -2.344 -6.055 1 95.56 98 ALA A C 1
ATOM 766 O O . ALA A 1 98 ? 5.168 -2.164 -7.094 1 95.56 98 ALA A O 1
ATOM 767 N N . VAL A 1 99 ? 6.953 -2.949 -6.074 1 94.06 99 VAL A N 1
ATOM 768 C CA . VAL A 1 99 ? 7.578 -3.443 -7.297 1 94.06 99 VAL A CA 1
ATOM 769 C C . VAL A 1 99 ? 6.75 -4.586 -7.875 1 94.06 99 VAL A C 1
ATOM 771 O O . VAL A 1 99 ? 6.551 -4.668 -9.086 1 94.06 99 VAL A O 1
ATOM 774 N N . LEU A 1 100 ? 6.258 -5.41 -6.953 1 92.25 100 LEU A N 1
ATOM 775 C CA . LEU A 1 100 ? 5.469 -6.547 -7.406 1 92.25 100 LEU A CA 1
ATOM 776 C C . LEU A 1 100 ? 4.152 -6.082 -8.016 1 92.25 100 LEU A C 1
ATOM 778 O O . LEU A 1 100 ? 3.646 -6.703 -8.961 1 92.25 100 LEU A O 1
ATOM 782 N N . THR A 1 101 ? 3.629 -5.027 -7.574 1 91.44 101 THR A N 1
ATOM 783 C CA . THR A 1 101 ? 2.332 -4.547 -8.039 1 91.44 101 THR A CA 1
ATOM 784 C C . THR A 1 101 ? 2.504 -3.51 -9.141 1 91.44 101 THR A C 1
ATOM 786 O O . THR A 1 101 ? 1.632 -3.363 -10 1 91.44 101 THR A O 1
ATOM 789 N N . GLY A 1 102 ? 3.617 -2.785 -9.117 1 90.88 102 GLY A N 1
ATOM 790 C CA . GLY A 1 102 ? 3.787 -1.681 -10.047 1 90.88 102 GLY A CA 1
ATOM 791 C C . GLY A 1 102 ? 4.965 -1.867 -10.984 1 90.88 102 GLY A C 1
ATOM 792 O O . GLY A 1 102 ? 5.172 -1.066 -11.898 1 90.88 102 GLY A O 1
ATOM 793 N N . GLY A 1 103 ? 5.852 -2.797 -10.742 1 90.12 103 GLY A N 1
ATOM 794 C CA . GLY A 1 103 ? 6.957 -3.096 -11.641 1 90.12 103 GLY A CA 1
ATOM 795 C C . GLY A 1 103 ? 8.25 -2.412 -11.242 1 90.12 103 GLY A C 1
ATOM 796 O O . GLY A 1 103 ? 8.328 -1.788 -10.18 1 90.12 103 GLY A O 1
ATOM 797 N N . VAL A 1 104 ? 9.195 -2.521 -12.203 1 86.62 104 VAL A N 1
ATOM 798 C CA . VAL A 1 104 ? 10.562 -2.061 -11.992 1 86.62 104 VAL A CA 1
ATOM 799 C C . VAL A 1 104 ? 10.578 -0.543 -11.828 1 86.62 104 VAL A C 1
ATOM 801 O O . VAL A 1 104 ? 11.344 -0.009 -11.023 1 86.62 104 VAL A O 1
ATOM 804 N N . PRO A 1 105 ? 9.75 0.185 -12.469 1 88.81 105 PRO A N 1
ATOM 805 C CA . PRO A 1 105 ? 9.766 1.638 -12.281 1 88.81 105 PRO A CA 1
ATOM 806 C C . PRO A 1 105 ? 9.547 2.049 -10.828 1 88.81 105 PRO A C 1
ATOM 808 O O . PRO A 1 105 ? 10.07 3.074 -10.383 1 88.81 105 PRO A O 1
ATOM 811 N N . CYS A 1 106 ? 8.812 1.254 -10.109 1 92.19 106 CYS A N 1
ATOM 812 C CA . CYS A 1 106 ? 8.617 1.571 -8.695 1 92.19 106 CYS A CA 1
ATOM 813 C C . CYS A 1 106 ? 9.938 1.562 -7.945 1 92.19 106 CYS A C 1
ATOM 815 O O . CYS A 1 106 ? 10.164 2.404 -7.074 1 92.19 106 CYS A O 1
ATOM 817 N N . TRP A 1 107 ? 10.766 0.698 -8.312 1 89.69 107 TRP A N 1
ATOM 818 C CA . TRP A 1 107 ? 12.094 0.658 -7.699 1 89.69 107 TRP A CA 1
ATOM 819 C C . TRP A 1 107 ? 12.914 1.875 -8.102 1 89.69 107 TRP A C 1
ATOM 821 O O . TRP A 1 107 ? 13.594 2.477 -7.27 1 89.69 107 TRP A O 1
ATOM 831 N N . SER A 1 108 ? 12.844 2.217 -9.328 1 90.12 108 SER A N 1
ATOM 832 C CA . SER A 1 108 ? 13.641 3.314 -9.875 1 90.12 108 SER A CA 1
ATOM 833 C C . SER A 1 108 ? 13.328 4.629 -9.156 1 90.12 108 SER A C 1
ATOM 835 O O . SER A 1 108 ? 14.227 5.434 -8.914 1 90.12 108 SER A O 1
ATOM 837 N N . ILE A 1 109 ? 12.156 4.742 -8.789 1 90.06 109 ILE A N 1
ATOM 838 C CA . ILE A 1 109 ? 11.805 6.012 -8.164 1 90.06 109 ILE A CA 1
ATOM 839 C C . ILE A 1 109 ? 12.07 5.945 -6.664 1 90.06 109 ILE A C 1
ATOM 841 O O . ILE A 1 109 ? 12.305 6.973 -6.02 1 90.06 109 ILE A O 1
ATOM 845 N N . ALA A 1 110 ? 12.016 4.77 -6.117 1 92.75 110 ALA A N 1
ATOM 846 C CA . ALA A 1 110 ? 12.102 4.625 -4.664 1 92.75 110 ALA A CA 1
ATOM 847 C C . ALA A 1 110 ? 13.555 4.574 -4.203 1 92.75 110 ALA A C 1
ATOM 849 O O . ALA A 1 110 ? 13.859 4.93 -3.062 1 92.75 110 ALA A O 1
ATOM 850 N N . LYS A 1 111 ? 14.406 4.164 -5.051 1 92.31 111 LYS A N 1
ATOM 851 C CA . LYS A 1 111 ? 15.75 3.771 -4.652 1 92.31 111 LYS A CA 1
ATOM 852 C C . LYS A 1 111 ? 16.5 4.945 -4.031 1 92.31 111 LYS A C 1
ATOM 854 O O . LYS A 1 111 ? 17.188 4.789 -3.018 1 92.31 111 LYS A O 1
ATOM 859 N N . ASP A 1 112 ? 16.375 6.117 -4.57 1 90.5 112 ASP A N 1
ATOM 860 C CA . ASP A 1 112 ? 17.156 7.246 -4.062 1 90.5 112 ASP A CA 1
ATOM 861 C C . ASP A 1 112 ? 16.656 7.672 -2.68 1 90.5 112 ASP A C 1
ATOM 863 O O . ASP A 1 112 ? 17.469 7.934 -1.784 1 90.5 112 ASP A O 1
ATOM 867 N N . GLY A 1 113 ? 15.383 7.75 -2.531 1 91.5 113 GLY A N 1
ATOM 868 C CA . GLY A 1 113 ? 14.828 8.125 -1.239 1 91.5 113 GLY A CA 1
ATOM 869 C C . GLY A 1 113 ? 15.164 7.133 -0.139 1 91.5 113 GLY A C 1
ATOM 870 O O . GLY A 1 113 ? 15.492 7.531 0.981 1 91.5 113 GLY A O 1
ATOM 871 N N . ILE A 1 114 ? 15.148 5.883 -0.469 1 94.06 114 ILE A N 1
ATOM 872 C CA . ILE A 1 114 ? 15.445 4.84 0.508 1 94.06 114 ILE A CA 1
ATOM 873 C C . ILE A 1 114 ? 16.922 4.863 0.865 1 94.06 114 ILE A C 1
ATOM 875 O O . ILE A 1 114 ? 17.297 4.703 2.031 1 94.06 114 ILE A O 1
ATOM 879 N N . THR A 1 115 ? 17.734 5.055 -0.173 1 92.94 115 THR A N 1
ATOM 880 C CA . THR A 1 115 ? 19.172 5.145 0.06 1 92.94 115 THR A CA 1
ATOM 881 C C . THR A 1 115 ? 19.5 6.301 1.007 1 92.94 115 THR A C 1
ATOM 883 O O . THR A 1 115 ? 20.297 6.145 1.935 1 92.94 115 THR A O 1
ATOM 886 N N . ARG A 1 116 ? 18.938 7.391 0.769 1 92.94 116 ARG A N 1
ATOM 887 C CA . ARG A 1 116 ? 19.125 8.555 1.627 1 92.94 116 ARG A CA 1
ATOM 888 C C . ARG A 1 116 ? 18.719 8.25 3.064 1 92.94 116 ARG A C 1
ATOM 890 O O . ARG A 1 116 ? 19.453 8.547 4.004 1 92.94 116 ARG A O 1
ATOM 897 N N . LEU A 1 117 ? 17.609 7.645 3.25 1 93.44 117 LEU A N 1
ATOM 898 C CA . LEU A 1 117 ? 17.109 7.316 4.582 1 93.44 117 LEU A CA 1
ATOM 899 C C . LEU A 1 117 ? 18.062 6.367 5.301 1 93.44 117 LEU A C 1
ATOM 901 O O . LEU A 1 117 ? 18.375 6.562 6.477 1 93.44 117 LEU A O 1
ATOM 905 N N . PHE A 1 118 ? 18.516 5.336 4.617 1 93.5 118 PHE A N 1
ATOM 906 C CA . PHE A 1 118 ? 19.344 4.32 5.246 1 93.5 118 PHE A CA 1
ATOM 907 C C . PHE A 1 118 ? 20.719 4.895 5.621 1 93.5 118 PHE A C 1
ATOM 909 O O . PHE A 1 118 ? 21.297 4.504 6.629 1 93.5 118 PHE A O 1
ATOM 916 N N . LYS A 1 119 ? 21.188 5.828 4.859 1 92.62 119 LYS A N 1
ATOM 917 C CA . LYS A 1 119 ? 22.438 6.512 5.164 1 92.62 119 LYS A CA 1
ATOM 918 C C . LYS A 1 119 ? 22.312 7.32 6.453 1 92.62 119 LYS A C 1
ATOM 920 O O . LYS A 1 119 ? 23.25 7.348 7.262 1 92.62 119 LYS A O 1
ATOM 925 N N . GLU A 1 120 ? 21.188 7.957 6.605 1 91.44 120 GLU A N 1
ATOM 926 C CA . GLU A 1 120 ? 20.953 8.758 7.797 1 91.44 120 GLU A CA 1
ATOM 927 C C . GLU A 1 120 ? 20.703 7.879 9.016 1 91.44 120 GLU A C 1
ATOM 929 O O . GLU A 1 120 ? 20.859 8.336 10.156 1 91.44 120 GLU A O 1
ATOM 934 N N . TRP A 1 121 ? 20.234 6.676 8.812 1 87.81 121 TRP A N 1
ATOM 935 C CA . TRP A 1 121 ? 19.875 5.738 9.875 1 87.81 121 TRP A CA 1
ATOM 936 C C . TRP A 1 121 ? 21.125 5.211 10.57 1 87.81 121 TRP A C 1
ATOM 938 O O . TRP A 1 121 ? 21.125 4.992 11.789 1 87.81 121 TRP A O 1
ATOM 948 N N . ASP A 1 122 ? 22.156 4.938 9.852 1 76.62 122 ASP A N 1
ATOM 949 C CA . ASP A 1 122 ? 23.422 4.457 10.391 1 76.62 122 ASP A CA 1
ATOM 950 C C . ASP A 1 122 ? 24.234 5.602 10.992 1 76.62 122 ASP A C 1
ATOM 952 O O . ASP A 1 122 ? 24.938 5.41 11.984 1 76.62 122 ASP A O 1
ATOM 956 N N . MET B 1 1 ? -8.648 -28.812 -2.443 1 33.5 1 MET B N 1
ATOM 957 C CA . MET B 1 1 ? -8.773 -29.844 -3.475 1 33.5 1 MET B CA 1
ATOM 958 C C . MET B 1 1 ? -7.402 -30.406 -3.844 1 33.5 1 MET B C 1
ATOM 960 O O . MET B 1 1 ? -6.379 -29.75 -3.623 1 33.5 1 MET B O 1
ATOM 964 N N . SER B 1 2 ? -7.332 -31.422 -4.402 1 34.09 2 SER B N 1
ATOM 965 C CA . SER B 1 2 ? -6.312 -32.406 -4.758 1 34.09 2 SER B CA 1
ATOM 966 C C . SER B 1 2 ? -5.23 -31.781 -5.637 1 34.09 2 SER B C 1
ATOM 968 O O . SER B 1 2 ? -5.453 -31.531 -6.824 1 34.09 2 SER B O 1
ATOM 970 N N . CYS B 1 3 ? -4.449 -30.891 -5.223 1 40.94 3 CYS B N 1
ATOM 971 C CA . CYS B 1 3 ? -3.342 -30.484 -6.082 1 40.94 3 CYS B CA 1
ATOM 972 C C . CYS B 1 3 ? -2.396 -31.656 -6.344 1 40.94 3 CYS B C 1
ATOM 974 O O . CYS B 1 3 ? -1.388 -31.812 -5.652 1 40.94 3 CYS B O 1
ATOM 976 N N . LYS B 1 4 ? -2.693 -32.875 -6.57 1 42.03 4 LYS B N 1
ATOM 977 C CA . LYS B 1 4 ? -1.811 -34 -6.809 1 42.03 4 LYS B CA 1
ATOM 978 C C . LYS B 1 4 ? -0.81 -33.688 -7.922 1 42.03 4 LYS B C 1
ATOM 980 O O . LYS B 1 4 ? 0.285 -34.25 -7.949 1 42.03 4 LYS B O 1
ATOM 985 N N . ASP B 1 5 ? -1.193 -33.375 -9.281 1 45.47 5 ASP B N 1
ATOM 986 C CA . ASP B 1 5 ? -0.559 -33.25 -10.594 1 45.47 5 ASP B CA 1
ATOM 987 C C . ASP B 1 5 ? 0.304 -32 -10.688 1 45.47 5 ASP B C 1
ATOM 989 O O . ASP B 1 5 ? 0.032 -31.016 -10.016 1 45.47 5 ASP B O 1
ATOM 993 N N . PRO B 1 6 ? 1.591 -31.953 -11.391 1 48.09 6 PRO B N 1
ATOM 994 C CA . PRO B 1 6 ? 2.451 -30.797 -11.656 1 48.09 6 PRO B CA 1
ATOM 995 C C . PRO B 1 6 ? 1.673 -29.484 -11.734 1 48.09 6 PRO B C 1
ATOM 997 O O . PRO B 1 6 ? 2.266 -28.406 -11.664 1 48.09 6 PRO B O 1
ATOM 1000 N N . GLU B 1 7 ? 0.45 -29.516 -12.156 1 51.81 7 GLU B N 1
ATOM 1001 C CA . GLU B 1 7 ? -0.579 -28.469 -12.219 1 51.81 7 GLU B CA 1
ATOM 1002 C C . GLU B 1 7 ? -0.875 -27.906 -10.828 1 51.81 7 GLU B C 1
ATOM 1004 O O . GLU B 1 7 ? -1.531 -26.875 -10.703 1 51.81 7 GLU B O 1
ATOM 1009 N N . GLU B 1 8 ? -0.475 -28.609 -9.898 1 53.53 8 GLU B N 1
ATOM 1010 C CA . GLU B 1 8 ? -0.773 -28.219 -8.523 1 53.53 8 GLU B CA 1
ATOM 1011 C C . GLU B 1 8 ? -0.037 -26.938 -8.133 1 53.53 8 GLU B C 1
ATOM 1013 O O . GLU B 1 8 ? -0.588 -26.094 -7.434 1 53.53 8 GLU B O 1
ATOM 1018 N N . HIS B 1 9 ? 1.244 -26.938 -8.492 1 55.72 9 HIS B N 1
ATOM 1019 C CA . HIS B 1 9 ? 1.997 -25.734 -8.117 1 55.72 9 HIS B CA 1
ATOM 1020 C C . HIS B 1 9 ? 1.39 -24.484 -8.742 1 55.72 9 HIS B C 1
ATOM 1022 O O . HIS B 1 9 ? 1.3 -23.453 -8.086 1 55.72 9 HIS B O 1
ATOM 1028 N N . TYR B 1 10 ? 0.877 -24.781 -9.914 1 61.09 10 TYR B N 1
ATOM 1029 C CA . TYR B 1 10 ? 0.234 -23.656 -10.594 1 61.09 10 TYR B CA 1
ATOM 1030 C C . TYR B 1 10 ? -1.064 -23.266 -9.898 1 61.09 10 TYR B C 1
ATOM 1032 O O . TYR B 1 10 ? -1.386 -22.078 -9.781 1 61.09 10 TYR B O 1
ATOM 1040 N N . CYS B 1 11 ? -1.528 -24.328 -9.297 1 57.78 11 CYS B N 1
ATOM 1041 C CA . CYS B 1 11 ? -2.834 -24.109 -8.688 1 57.78 11 CYS B CA 1
ATOM 1042 C C . CYS B 1 11 ? -2.721 -23.188 -7.473 1 57.78 11 CYS B C 1
ATOM 1044 O O . CYS B 1 11 ? -3.537 -22.281 -7.293 1 57.78 11 CYS B O 1
ATOM 1046 N N . ALA B 1 12 ? -1.736 -23.516 -6.742 1 62.97 12 ALA B N 1
ATOM 1047 C CA . ALA B 1 12 ? -1.567 -22.719 -5.527 1 62.97 12 ALA B CA 1
ATOM 1048 C C . ALA B 1 12 ? -1.312 -21.25 -5.867 1 62.97 12 ALA B C 1
ATOM 1050 O O . ALA B 1 12 ? -1.862 -20.359 -5.223 1 62.97 12 ALA B O 1
ATOM 1051 N N . MET B 1 13 ? -0.618 -21.141 -6.91 1 68.06 13 MET B N 1
ATOM 1052 C CA . MET B 1 13 ? -0.309 -19.781 -7.336 1 68.06 13 MET B CA 1
ATOM 1053 C C . MET B 1 13 ? -1.554 -19.078 -7.875 1 68.06 13 MET B C 1
ATOM 1055 O O . MET B 1 13 ? -1.751 -17.891 -7.641 1 68.06 13 MET B O 1
ATOM 1059 N N . CYS B 1 14 ? -2.365 -19.891 -8.508 1 64.25 14 CYS B N 1
ATOM 1060 C CA . CYS B 1 14 ? -3.59 -19.344 -9.086 1 64.25 14 CYS B CA 1
ATOM 1061 C C . CYS B 1 14 ? -4.5 -18.781 -8 1 64.25 14 CYS B C 1
ATOM 1063 O O . CYS B 1 14 ? -5.074 -17.703 -8.164 1 64.25 14 CYS B O 1
ATOM 1065 N N . ASP B 1 15 ? -4.594 -19.547 -7.023 1 64.31 15 ASP B N 1
ATOM 1066 C CA . ASP B 1 15 ? -5.473 -19.156 -5.93 1 64.31 15 ASP B CA 1
ATOM 1067 C C . ASP B 1 15 ? -4.891 -17.969 -5.156 1 64.31 15 ASP B C 1
ATOM 1069 O O . ASP B 1 15 ? -5.621 -17.078 -4.734 1 64.31 15 ASP B O 1
ATOM 1073 N N . GLU B 1 16 ? -3.627 -18.078 -5.117 1 65.12 16 GLU B N 1
ATOM 1074 C CA . GLU B 1 16 ? -2.984 -17.094 -4.242 1 65.12 16 GLU B CA 1
ATOM 1075 C C . GLU B 1 16 ? -2.77 -15.766 -4.969 1 65.12 16 GLU B C 1
ATOM 1077 O O . GLU B 1 16 ? -2.846 -14.695 -4.355 1 65.12 16 GLU B O 1
ATOM 1082 N N . MET B 1 17 ? -2.525 -15.883 -6.172 1 62.34 17 MET B N 1
ATOM 1083 C CA . MET B 1 17 ? -2.188 -14.648 -6.879 1 62.34 17 MET B CA 1
ATOM 1084 C C . MET B 1 17 ? -3.426 -14.039 -7.531 1 62.34 17 MET B C 1
ATOM 1086 O O . MET B 1 17 ? -3.4 -12.891 -7.969 1 62.34 17 MET B O 1
ATOM 1090 N N . GLY B 1 18 ? -4.602 -14.523 -7.426 1 58.28 18 GLY B N 1
ATOM 1091 C CA . GLY B 1 18 ? -5.887 -14 -7.863 1 58.28 18 GLY B CA 1
ATOM 1092 C C . GLY B 1 18 ? -6.023 -13.945 -9.375 1 58.28 18 GLY B C 1
ATOM 1093 O O . GLY B 1 18 ? -6.918 -13.273 -9.898 1 58.28 18 GLY B O 1
ATOM 1094 N N . GLY B 1 19 ? -5.086 -14.648 -10.172 1 58.19 19 GLY B N 1
ATOM 1095 C CA . GLY B 1 19 ? -5.508 -14.398 -11.539 1 58.19 19 GLY B CA 1
ATOM 1096 C C . GLY B 1 19 ? -4.793 -15.273 -12.547 1 58.19 19 GLY B C 1
ATOM 1097 O O . GLY B 1 19 ? -5.098 -15.227 -13.742 1 58.19 19 GLY B O 1
ATOM 1098 N N . TYR B 1 20 ? -3.885 -15.844 -12.289 1 61.12 20 TYR B N 1
ATOM 1099 C CA . TYR B 1 20 ? -3.246 -16.594 -13.367 1 61.12 20 TYR B CA 1
ATOM 1100 C C . TYR B 1 20 ? -4 -17.875 -13.672 1 61.12 20 TYR B C 1
ATOM 1102 O O . TYR B 1 20 ? -4.461 -18.562 -12.75 1 61.12 20 TYR B O 1
ATOM 1110 N N . SER B 1 21 ? -4.285 -17.969 -14.945 1 67.25 21 SER B N 1
ATOM 1111 C CA . SER B 1 21 ? -4.906 -19.234 -15.344 1 67.25 21 SER B CA 1
ATOM 1112 C C . SER B 1 21 ? -3.887 -20.375 -15.367 1 67.25 21 SER B C 1
ATOM 1114 O O . SER B 1 21 ? -2.721 -20.156 -15.703 1 67.25 21 SER B O 1
ATOM 1116 N N . PRO B 1 22 ? -4.367 -21.422 -14.938 1 74 22 PRO B N 1
ATOM 1117 C CA . PRO B 1 22 ? -3.486 -22.594 -14.984 1 74 22 PRO B CA 1
ATOM 1118 C C . PRO B 1 22 ? -2.902 -22.844 -16.375 1 74 22 PRO B C 1
ATOM 1120 O O . PRO B 1 22 ? -1.739 -23.234 -16.5 1 74 22 PRO B O 1
ATOM 1123 N N . ARG B 1 23 ? -3.666 -22.578 -17.359 1 76.31 23 ARG B N 1
ATOM 1124 C CA . ARG B 1 23 ? -3.191 -22.781 -18.734 1 76.31 23 ARG B CA 1
ATOM 1125 C C . ARG B 1 23 ? -2.035 -21.844 -19.062 1 76.31 23 ARG B C 1
ATOM 1127 O O . ARG B 1 23 ? -1.054 -22.25 -19.672 1 76.31 23 ARG B O 1
ATOM 1134 N N . THR B 1 24 ? -2.203 -20.672 -18.75 1 80.81 24 THR B N 1
ATOM 1135 C CA . THR B 1 24 ? -1.156 -19.688 -19.016 1 80.81 24 THR B CA 1
ATOM 1136 C C . THR B 1 24 ? 0.113 -20.031 -18.234 1 80.81 24 THR B C 1
ATOM 1138 O O . THR B 1 24 ? 1.218 -19.938 -18.781 1 80.81 24 THR B O 1
ATOM 1141 N N . LEU B 1 25 ? -0.087 -20.453 -17.078 1 81.94 25 LEU B N 1
ATOM 1142 C CA . LEU B 1 25 ? 1.067 -20.797 -16.25 1 81.94 25 LEU B CA 1
ATOM 1143 C C . LEU B 1 25 ? 1.817 -21.984 -16.844 1 81.94 25 LEU B C 1
ATOM 1145 O O . LEU B 1 25 ? 3.049 -22.016 -16.812 1 81.94 25 LEU B O 1
ATOM 1149 N N . LYS B 1 26 ? 1.071 -22.828 -17.281 1 80.56 26 LYS B N 1
ATOM 1150 C CA . LYS B 1 26 ? 1.688 -23.984 -17.938 1 80.56 26 LYS B CA 1
ATOM 1151 C C . LYS B 1 26 ? 2.512 -23.547 -19.141 1 80.56 26 LYS B C 1
ATOM 1153 O O . LYS B 1 26 ? 3.621 -24.047 -19.359 1 80.56 26 LYS B O 1
ATOM 1158 N N . SER B 1 27 ? 1.919 -22.75 -19.906 1 85.19 27 SER B N 1
ATOM 1159 C CA . SER B 1 27 ? 2.617 -22.234 -21.078 1 85.19 27 SER B CA 1
ATOM 1160 C C . SER B 1 27 ? 3.891 -21.5 -20.688 1 85.19 27 SER B C 1
ATOM 1162 O O . SER B 1 27 ? 4.918 -21.625 -21.359 1 85.19 27 SER B O 1
ATOM 1164 N N . ILE B 1 28 ? 3.875 -20.781 -19.719 1 86.56 28 ILE B N 1
ATOM 1165 C CA . ILE B 1 28 ? 5.039 -20.047 -19.25 1 86.56 28 ILE B CA 1
ATOM 1166 C C . ILE B 1 28 ? 6.121 -21.016 -18.781 1 86.56 28 ILE B C 1
ATOM 1168 O O . ILE B 1 28 ? 7.301 -20.828 -19.094 1 86.56 28 ILE B O 1
ATOM 1172 N N . LYS B 1 29 ? 5.672 -21.969 -18.047 1 85 29 LYS B N 1
ATOM 1173 C CA . LYS B 1 29 ? 6.621 -22.969 -17.547 1 85 29 LYS B CA 1
ATOM 1174 C C . LYS B 1 29 ? 7.367 -23.641 -18.703 1 85 29 LYS B C 1
ATOM 1176 O O . LYS B 1 29 ? 8.57 -23.875 -18.609 1 85 29 LYS B O 1
ATOM 1181 N N . GLU B 1 30 ? 6.695 -23.828 -19.734 1 88.44 30 GLU B N 1
ATOM 1182 C CA . GLU B 1 30 ? 7.258 -24.516 -20.891 1 88.44 30 GLU B CA 1
ATOM 1183 C C . GLU B 1 30 ? 8.102 -23.578 -21.734 1 88.44 30 GLU B C 1
ATOM 1185 O O . GLU B 1 30 ? 9.18 -23.953 -22.203 1 88.44 30 GLU B O 1
ATOM 1190 N N . LEU B 1 31 ? 7.598 -22.453 -21.969 1 90.75 31 LEU B N 1
ATOM 1191 C CA . LEU B 1 31 ? 8.195 -21.547 -22.938 1 90.75 31 LEU B CA 1
ATOM 1192 C C . LEU B 1 31 ? 9.266 -20.688 -22.281 1 90.75 31 LEU B C 1
ATOM 1194 O O . LEU B 1 31 ? 10.195 -20.234 -22.953 1 90.75 31 LEU B O 1
ATOM 1198 N N . ASN B 1 32 ? 9.156 -20.391 -21.016 1 92.75 32 ASN B N 1
ATOM 1199 C CA . ASN B 1 32 ? 10.078 -19.5 -20.312 1 92.75 32 ASN B CA 1
ATOM 1200 C C . ASN B 1 32 ? 10.203 -19.875 -18.844 1 92.75 32 ASN B C 1
ATOM 1202 O O . ASN B 1 32 ? 9.695 -19.172 -17.969 1 92.75 32 ASN B O 1
ATOM 1206 N N . PRO B 1 33 ? 10.859 -20.875 -18.562 1 89.44 33 PRO B N 1
ATOM 1207 C CA . PRO B 1 33 ? 11 -21.359 -17.188 1 89.44 33 PRO B CA 1
ATOM 1208 C C . PRO B 1 33 ? 11.609 -20.328 -16.25 1 89.44 33 PRO B C 1
ATOM 1210 O O . PRO B 1 33 ? 11.289 -20.297 -15.062 1 89.44 33 PRO B O 1
ATOM 1213 N N . ASP B 1 34 ? 12.375 -19.516 -16.859 1 88.88 34 ASP B N 1
ATOM 1214 C CA . ASP B 1 34 ? 12.969 -18.469 -16.031 1 88.88 34 ASP B CA 1
ATOM 1215 C C . ASP B 1 34 ? 11.914 -17.5 -15.508 1 88.88 34 ASP B C 1
ATOM 1217 O O . ASP B 1 34 ? 11.945 -17.109 -14.344 1 88.88 34 ASP B O 1
ATOM 1221 N N . PHE B 1 35 ? 11.102 -17.188 -16.469 1 89.19 35 PHE B N 1
ATOM 1222 C CA . PHE B 1 35 ? 10.008 -16.312 -16.062 1 89.19 35 PHE B CA 1
ATOM 1223 C C . PHE B 1 35 ? 9.117 -17 -15.031 1 89.19 35 PHE B C 1
ATOM 1225 O O . PHE B 1 35 ? 8.656 -16.359 -14.086 1 89.19 35 PHE B O 1
ATOM 1232 N N . MET B 1 36 ? 8.961 -18.234 -15.125 1 86.19 36 MET B N 1
ATOM 1233 C CA . MET B 1 36 ? 8.164 -18.969 -14.148 1 86.19 36 MET B CA 1
ATOM 1234 C C . MET B 1 36 ? 8.812 -18.922 -12.766 1 86.19 36 MET B C 1
ATOM 1236 O O . MET B 1 36 ? 8.117 -18.797 -11.758 1 86.19 36 MET B O 1
ATOM 1240 N N . GLU B 1 37 ? 10.047 -19.047 -12.742 1 88.31 37 GLU B N 1
ATOM 1241 C CA . GLU B 1 37 ? 10.766 -18.969 -11.469 1 88.31 37 GLU B CA 1
ATOM 1242 C C . GLU B 1 37 ? 10.578 -17.609 -10.82 1 88.31 37 GLU B C 1
ATOM 1244 O O . GLU B 1 37 ? 10.445 -17.5 -9.602 1 88.31 37 GLU B O 1
ATOM 1249 N N . THR B 1 38 ? 10.641 -16.641 -11.672 1 88.69 38 THR B N 1
ATOM 1250 C CA . THR B 1 38 ? 10.414 -15.281 -11.188 1 88.69 38 THR B CA 1
ATOM 1251 C C . THR B 1 38 ? 9.016 -15.141 -10.594 1 88.69 38 THR B C 1
ATOM 1253 O O . THR B 1 38 ? 8.852 -14.594 -9.508 1 88.69 38 THR B O 1
ATOM 1256 N N . LEU B 1 39 ? 8.109 -15.719 -11.25 1 86.12 39 LEU B N 1
ATOM 1257 C CA . LEU B 1 39 ? 6.73 -15.656 -10.773 1 86.12 39 LEU B CA 1
ATOM 1258 C C . LEU B 1 39 ? 6.582 -16.406 -9.453 1 86.12 39 LEU B C 1
ATOM 1260 O O . LEU B 1 39 ? 5.883 -15.953 -8.547 1 86.12 39 LEU B O 1
ATOM 1264 N N . HIS B 1 40 ? 7.215 -17.469 -9.375 1 86.94 40 HIS B N 1
ATOM 1265 C CA . HIS B 1 40 ? 7.172 -18.266 -8.156 1 86.94 40 HIS B CA 1
ATOM 1266 C C . HIS B 1 40 ? 7.781 -17.5 -6.98 1 86.94 40 HIS B C 1
ATOM 1268 O O . HIS B 1 40 ? 7.27 -17.562 -5.859 1 86.94 40 HIS B O 1
ATOM 1274 N N . ALA B 1 41 ? 8.852 -16.922 -7.254 1 89.31 41 ALA B N 1
ATOM 1275 C CA . ALA B 1 41 ? 9.516 -16.156 -6.203 1 89.31 41 ALA B CA 1
ATOM 1276 C C . ALA B 1 41 ? 8.625 -15.016 -5.715 1 89.31 41 ALA B C 1
ATOM 1278 O O . ALA B 1 41 ? 8.578 -14.719 -4.52 1 89.31 41 ALA B O 1
ATOM 1279 N N . MET B 1 42 ? 8.016 -14.406 -6.629 1 88.56 42 MET B N 1
ATOM 1280 C CA . MET B 1 42 ? 7.086 -13.328 -6.281 1 88.56 42 MET B CA 1
ATOM 1281 C C . MET B 1 42 ? 5.941 -13.859 -5.422 1 88.56 42 MET B C 1
ATOM 1283 O O . MET B 1 42 ? 5.582 -13.25 -4.414 1 88.56 42 MET B O 1
ATOM 1287 N N . ASP B 1 43 ? 5.441 -14.945 -5.832 1 87.38 43 ASP B N 1
ATOM 1288 C CA . ASP B 1 43 ? 4.348 -15.57 -5.09 1 87.38 43 ASP B CA 1
ATOM 1289 C C . ASP B 1 43 ? 4.789 -15.953 -3.68 1 87.38 43 ASP B C 1
ATOM 1291 O O . ASP B 1 43 ? 4.047 -15.758 -2.715 1 87.38 43 ASP B O 1
ATOM 1295 N N . LYS B 1 44 ? 5.918 -16.531 -3.605 1 89.56 44 LYS B N 1
ATOM 1296 C CA . LYS B 1 44 ? 6.453 -16.938 -2.311 1 89.56 44 LYS B CA 1
ATOM 1297 C C . LYS B 1 44 ? 6.605 -15.734 -1.376 1 89.56 44 LYS B C 1
ATOM 1299 O O . LYS B 1 44 ? 6.285 -15.82 -0.19 1 89.56 44 LYS B O 1
ATOM 1304 N N . PHE B 1 45 ? 7.078 -14.758 -1.906 1 92.62 45 PHE B N 1
ATOM 1305 C CA . PHE B 1 45 ? 7.246 -13.539 -1.123 1 92.62 45 PHE B CA 1
ATOM 1306 C C . PHE B 1 45 ? 5.91 -13.07 -0.555 1 92.62 45 PHE B C 1
ATOM 1308 O O . PHE B 1 45 ? 5.824 -12.711 0.62 1 92.62 45 PHE B O 1
ATOM 1315 N N . MET B 1 46 ? 4.875 -13.156 -1.308 1 91.69 46 MET B N 1
ATOM 1316 C CA . MET B 1 46 ? 3.574 -12.602 -0.931 1 91.69 46 MET B CA 1
ATOM 1317 C C . MET B 1 46 ? 2.842 -13.547 0.018 1 91.69 46 MET B C 1
ATOM 1319 O O . MET B 1 46 ? 1.946 -13.125 0.751 1 91.69 46 MET B O 1
ATOM 1323 N N . THR B 1 47 ? 3.279 -14.789 0.047 1 90.44 47 THR B N 1
ATOM 1324 C CA . THR B 1 47 ? 2.484 -15.766 0.779 1 90.44 47 THR B CA 1
ATOM 1325 C C . THR B 1 47 ? 3.195 -16.188 2.061 1 90.44 47 THR B C 1
ATOM 1327 O O . THR B 1 47 ? 2.627 -16.906 2.883 1 90.44 47 THR B O 1
ATOM 1330 N N . GLU B 1 48 ? 4.414 -15.734 2.166 1 92.38 48 GLU B N 1
ATOM 1331 C CA . GLU B 1 48 ? 5.176 -16.109 3.354 1 92.38 48 GLU B CA 1
ATOM 1332 C C . GLU B 1 48 ? 5.277 -14.953 4.336 1 92.38 48 GLU B C 1
ATOM 1334 O O . GLU B 1 48 ? 5.398 -13.797 3.93 1 92.38 48 GLU B O 1
ATOM 1339 N N . ASP B 1 49 ? 5.316 -15.344 5.637 1 95.06 49 ASP B N 1
ATOM 1340 C CA . ASP B 1 49 ? 5.586 -14.359 6.68 1 95.06 49 ASP B CA 1
ATOM 1341 C C . ASP B 1 49 ? 7.078 -14.055 6.777 1 95.06 49 ASP B C 1
ATOM 1343 O O . ASP B 1 49 ? 7.902 -14.977 6.828 1 95.06 49 ASP B O 1
ATOM 1347 N N . ARG B 1 50 ? 7.453 -12.883 6.766 1 95.19 50 ARG B N 1
ATOM 1348 C CA . ARG B 1 50 ? 8.812 -12.383 6.938 1 95.19 50 ARG B CA 1
ATOM 1349 C C . ARG B 1 50 ? 8.844 -11.188 7.883 1 95.19 50 ARG B C 1
ATOM 1351 O O . ARG B 1 50 ? 8.328 -11.258 9 1 95.19 50 ARG B O 1
ATOM 1358 N N . ALA B 1 51 ? 9.477 -10.07 7.523 1 95.75 51 ALA B N 1
ATOM 1359 C CA . ALA B 1 51 ? 9.406 -8.875 8.359 1 95.75 51 ALA B CA 1
ATOM 1360 C C . ALA B 1 51 ? 7.965 -8.383 8.5 1 95.75 51 ALA B C 1
ATOM 1362 O O . ALA B 1 51 ? 7.578 -7.855 9.539 1 95.75 51 ALA B O 1
ATOM 1363 N N . LEU B 1 52 ? 7.262 -8.516 7.43 1 96.5 52 LEU B N 1
ATOM 1364 C CA . LEU B 1 52 ? 5.82 -8.305 7.418 1 96.5 52 LEU B CA 1
ATOM 1365 C C . LEU B 1 52 ? 5.078 -9.625 7.234 1 96.5 52 LEU B C 1
ATOM 1367 O O . LEU B 1 52 ? 5.523 -10.492 6.48 1 96.5 52 LEU B O 1
ATOM 1371 N N . ASP B 1 53 ? 3.945 -9.719 7.895 1 96.81 53 ASP B N 1
ATOM 1372 C CA . ASP B 1 53 ? 3.168 -10.938 7.715 1 96.81 53 ASP B CA 1
ATOM 1373 C C . ASP B 1 53 ? 2.41 -10.922 6.387 1 96.81 53 ASP B C 1
ATOM 1375 O O . ASP B 1 53 ? 2.24 -9.859 5.781 1 96.81 53 ASP B O 1
ATOM 1379 N N . LYS B 1 54 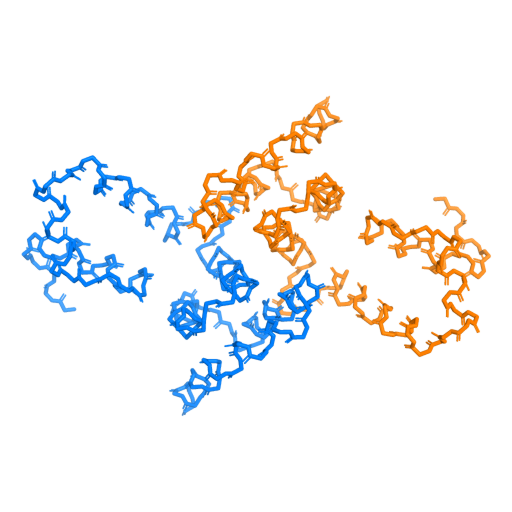? 1.969 -12.117 5.93 1 95.69 54 LYS B N 1
ATOM 1380 C CA . LYS B 1 54 ? 1.323 -12.25 4.625 1 95.69 54 LYS B CA 1
ATOM 1381 C C . LYS B 1 54 ? 0.035 -11.43 4.562 1 95.69 54 LYS B C 1
ATOM 1383 O O . LYS B 1 54 ? -0.31 -10.891 3.514 1 95.69 54 LYS B O 1
ATOM 1388 N N . LYS B 1 55 ? -0.712 -11.32 5.645 1 96.56 55 LYS B N 1
ATOM 1389 C CA . LYS B 1 55 ? -1.929 -10.516 5.688 1 96.56 55 LYS B CA 1
ATOM 1390 C C . LYS B 1 55 ? -1.626 -9.047 5.395 1 96.56 55 LYS B C 1
ATOM 1392 O O . LYS B 1 55 ? -2.283 -8.43 4.559 1 96.56 55 LYS B O 1
ATOM 1397 N N . THR B 1 56 ? -0.6 -8.555 6.066 1 97.56 56 THR B N 1
ATOM 1398 C CA . THR B 1 56 ? -0.206 -7.164 5.898 1 97.56 56 THR B CA 1
ATOM 1399 C C . THR B 1 56 ? 0.256 -6.898 4.469 1 97.56 56 THR B C 1
ATOM 1401 O O . THR B 1 56 ? -0.134 -5.902 3.859 1 97.56 56 THR B O 1
ATOM 1404 N N . LYS B 1 57 ? 1.009 -7.785 3.953 1 96.75 57 LYS B N 1
ATOM 1405 C CA . LYS B 1 57 ? 1.495 -7.621 2.588 1 96.75 57 LYS B CA 1
ATOM 1406 C C . LYS B 1 57 ? 0.34 -7.609 1.59 1 96.75 57 LYS B C 1
ATOM 1408 O O . LYS B 1 57 ? 0.347 -6.828 0.636 1 96.75 57 LYS B O 1
ATOM 1413 N N . ARG B 1 58 ? -0.603 -8.406 1.816 1 95.38 58 ARG B N 1
ATOM 1414 C CA . ARG B 1 58 ? -1.739 -8.469 0.902 1 95.38 58 ARG B CA 1
ATOM 1415 C C . ARG B 1 58 ? -2.605 -7.219 1.019 1 95.38 58 ARG B C 1
ATOM 1417 O O . ARG B 1 58 ? -3.141 -6.734 0.02 1 95.38 58 ARG B O 1
ATOM 1424 N N . LEU B 1 59 ? -2.771 -6.762 2.209 1 97.25 59 LEU B N 1
ATOM 1425 C CA . LEU B 1 59 ? -3.49 -5.504 2.385 1 97.25 59 LEU B CA 1
ATOM 1426 C C . LEU B 1 59 ? -2.766 -4.363 1.678 1 97.25 59 LEU B C 1
ATOM 1428 O O . LEU B 1 59 ? -3.404 -3.502 1.067 1 97.25 59 LEU B O 1
ATOM 1432 N N . MET B 1 60 ? -1.451 -4.391 1.797 1 97.69 60 MET B N 1
ATOM 1433 C CA . MET B 1 60 ? -0.651 -3.398 1.088 1 97.69 60 MET B CA 1
ATOM 1434 C C . MET B 1 60 ? -0.836 -3.523 -0.42 1 97.69 60 MET B C 1
ATOM 1436 O O . MET B 1 60 ? -0.984 -2.52 -1.118 1 97.69 60 MET B O 1
ATOM 1440 N N . ALA B 1 61 ? -0.834 -4.727 -0.911 1 96 61 ALA B N 1
ATOM 1441 C CA . ALA B 1 61 ? -1.051 -4.973 -2.334 1 96 61 ALA B CA 1
ATOM 1442 C C . ALA B 1 61 ? -2.426 -4.477 -2.773 1 96 61 ALA B C 1
ATOM 1444 O O . ALA B 1 61 ? -2.57 -3.898 -3.854 1 96 61 ALA B O 1
ATOM 1445 N N . LEU B 1 62 ? -3.418 -4.68 -1.982 1 95.81 62 LEU B N 1
ATOM 1446 C CA . LEU B 1 62 ? -4.77 -4.207 -2.25 1 95.81 62 LEU B CA 1
ATOM 1447 C C . LEU B 1 62 ? -4.793 -2.693 -2.424 1 95.81 62 LEU B C 1
ATOM 1449 O O . LEU B 1 62 ? -5.391 -2.182 -3.373 1 95.81 62 LEU B O 1
ATOM 1453 N N . ALA B 1 63 ? -4.129 -2.016 -1.501 1 96.69 63 ALA B N 1
ATOM 1454 C CA . ALA B 1 63 ? -4.059 -0.561 -1.6 1 96.69 63 ALA B CA 1
ATOM 1455 C C . ALA B 1 63 ? -3.338 -0.131 -2.873 1 96.69 63 ALA B C 1
ATOM 1457 O O . ALA B 1 63 ? -3.787 0.78 -3.572 1 96.69 63 ALA B O 1
ATOM 1458 N N . CYS B 1 64 ? -2.268 -0.811 -3.193 1 96.38 64 CYS B N 1
ATOM 1459 C CA . CYS B 1 64 ? -1.472 -0.475 -4.367 1 96.38 64 CYS B CA 1
ATOM 1460 C C . CYS B 1 64 ? -2.277 -0.674 -5.648 1 96.38 64 CYS B C 1
ATOM 1462 O O . CYS B 1 64 ? -2.236 0.165 -6.547 1 96.38 64 CYS B O 1
ATOM 1464 N N . ILE B 1 65 ? -2.986 -1.747 -5.711 1 93.31 65 ILE B N 1
ATOM 1465 C CA . ILE B 1 65 ? -3.729 -2.043 -6.934 1 93.31 65 ILE B CA 1
ATOM 1466 C C . ILE B 1 65 ? -4.883 -1.056 -7.086 1 93.31 65 ILE B C 1
ATOM 1468 O O . ILE B 1 65 ? -5.242 -0.679 -8.203 1 93.31 65 ILE B O 1
ATOM 1472 N N . ALA B 1 66 ? -5.473 -0.668 -5.992 1 93.81 66 ALA B N 1
ATOM 1473 C CA . ALA B 1 66 ? -6.508 0.362 -6.043 1 93.81 66 ALA B CA 1
ATOM 1474 C C . ALA B 1 66 ? -5.949 1.673 -6.586 1 93.81 66 ALA B C 1
ATOM 1476 O O . ALA B 1 66 ? -6.594 2.342 -7.398 1 93.81 66 ALA B O 1
ATOM 1477 N N . VAL B 1 67 ? -4.75 1.994 -6.184 1 93.56 67 VAL B N 1
ATOM 1478 C CA . VAL B 1 67 ? -4.09 3.209 -6.652 1 93.56 67 VAL B CA 1
ATOM 1479 C C . VAL B 1 67 ? -3.775 3.086 -8.141 1 93.56 67 VAL B C 1
ATOM 1481 O O . VAL B 1 67 ? -3.826 4.074 -8.875 1 93.56 67 VAL B O 1
ATOM 1484 N N . ARG B 1 68 ? -3.561 1.919 -8.57 1 90.5 68 ARG B N 1
ATOM 1485 C CA . ARG B 1 68 ? -3.223 1.667 -9.969 1 90.5 68 ARG B CA 1
ATOM 1486 C C . ARG B 1 68 ? -4.48 1.549 -10.82 1 90.5 68 ARG B C 1
ATOM 1488 O O . ARG B 1 68 ? -4.398 1.349 -12.039 1 90.5 68 ARG B O 1
ATOM 1495 N N . MET B 1 69 ? -5.59 1.563 -10.234 1 89.56 69 MET B N 1
ATOM 1496 C CA . MET B 1 69 ? -6.879 1.59 -10.922 1 89.56 69 MET B CA 1
ATOM 1497 C C . MET B 1 69 ? -7.141 0.268 -11.633 1 89.56 69 MET B C 1
ATOM 1499 O O . MET B 1 69 ? -7.57 0.255 -12.789 1 89.56 69 MET B O 1
ATOM 1503 N N . CYS B 1 70 ? -6.781 -0.792 -11.039 1 86.94 70 CYS B N 1
ATOM 1504 C CA . CYS B 1 70 ? -7.121 -2.113 -11.555 1 86.94 70 CYS B CA 1
ATOM 1505 C C . CYS B 1 70 ? -8.398 -2.641 -10.914 1 86.94 70 CYS B C 1
ATOM 1507 O O . CYS B 1 70 ? -8.344 -3.35 -9.906 1 86.94 70 CYS B O 1
ATOM 1509 N N . GLU B 1 71 ? -9.438 -2.414 -11.578 1 86.44 71 GLU B N 1
ATOM 1510 C CA . GLU B 1 71 ? -10.758 -2.709 -11.023 1 86.44 71 GLU B CA 1
ATOM 1511 C C . GLU B 1 71 ? -10.961 -4.211 -10.852 1 86.44 71 GLU B C 1
ATOM 1513 O O . GLU B 1 71 ? -11.469 -4.66 -9.828 1 86.44 71 GLU B O 1
ATOM 1518 N N . ASP B 1 72 ? -10.469 -4.902 -11.781 1 85.12 72 ASP B N 1
ATOM 1519 C CA . ASP B 1 72 ? -10.703 -6.344 -11.781 1 85.12 72 ASP B CA 1
ATOM 1520 C C . ASP B 1 72 ? -9.805 -7.043 -10.758 1 85.12 72 ASP B C 1
ATOM 1522 O O . ASP B 1 72 ? -10.023 -8.203 -10.422 1 85.12 72 ASP B O 1
ATOM 1526 N N . CYS B 1 73 ? -8.875 -6.289 -10.18 1 88.5 73 CYS B N 1
ATOM 1527 C CA . CYS B 1 73 ? -7.91 -6.895 -9.273 1 88.5 73 CYS B CA 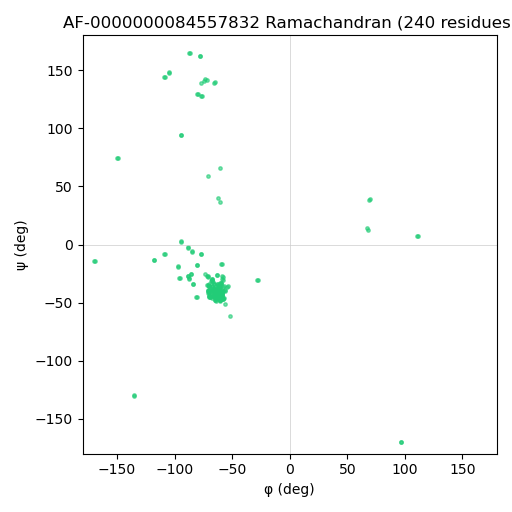1
ATOM 1528 C C . CYS B 1 73 ? -8.344 -6.719 -7.82 1 88.5 73 CYS B C 1
ATOM 1530 O O . CYS B 1 73 ? -7.887 -7.449 -6.938 1 88.5 73 CYS B O 1
ATOM 1532 N N . VAL B 1 74 ? -9.219 -5.77 -7.645 1 91.94 74 VAL B N 1
ATOM 1533 C CA . VAL B 1 74 ? -9.547 -5.371 -6.277 1 91.94 74 VAL B CA 1
ATOM 1534 C C . VAL B 1 74 ? -10.219 -6.539 -5.551 1 91.94 74 VAL B C 1
ATOM 1536 O O . VAL B 1 74 ? -9.797 -6.914 -4.453 1 91.94 74 VAL B O 1
ATOM 1539 N N . TYR B 1 75 ? -11.172 -7.102 -6.223 1 91.25 75 TYR B N 1
ATOM 1540 C CA . TYR B 1 75 ? -11.898 -8.203 -5.586 1 91.25 75 TYR B CA 1
ATOM 1541 C C . TYR B 1 75 ? -10.953 -9.352 -5.262 1 91.25 75 TYR B C 1
ATOM 1543 O O . TYR B 1 75 ? -10.977 -9.891 -4.148 1 91.25 75 TYR B O 1
ATOM 1551 N N . ALA B 1 76 ? -10.211 -9.719 -6.16 1 87.69 76 ALA B N 1
ATOM 1552 C CA . ALA B 1 76 ? -9.305 -10.859 -6 1 87.69 76 ALA B CA 1
ATOM 1553 C C . ALA B 1 76 ? -8.328 -10.625 -4.852 1 87.69 76 ALA B C 1
ATOM 1555 O O . ALA B 1 76 ? -8.125 -11.5 -4.012 1 87.69 76 ALA B O 1
ATOM 1556 N N . GLN B 1 77 ? -7.754 -9.461 -4.781 1 91.06 77 GLN B N 1
ATOM 1557 C CA . GLN B 1 77 ? -6.777 -9.164 -3.742 1 91.06 77 GLN B CA 1
ATOM 1558 C C . GLN B 1 77 ? -7.445 -9.07 -2.371 1 91.06 77 GLN B C 1
ATOM 1560 O O . GLN B 1 77 ? -6.887 -9.531 -1.372 1 91.06 77 GLN B O 1
ATOM 1565 N N . ALA B 1 78 ? -8.57 -8.5 -2.35 1 93.5 78 ALA B N 1
ATOM 1566 C CA . ALA B 1 78 ? -9.297 -8.391 -1.089 1 93.5 78 ALA B CA 1
ATOM 1567 C C . ALA B 1 78 ? -9.703 -9.766 -0.564 1 93.5 78 ALA B C 1
ATOM 1569 O O . ALA B 1 78 ? -9.648 -10.016 0.642 1 93.5 78 ALA B O 1
ATOM 1570 N N . LYS B 1 79 ? -10.078 -10.594 -1.439 1 92.5 79 LYS B N 1
ATOM 1571 C CA . LYS B 1 79 ? -10.461 -11.953 -1.058 1 92.5 79 LYS B CA 1
ATOM 1572 C C . LYS B 1 79 ? -9.281 -12.703 -0.455 1 92.5 79 LYS B C 1
ATOM 1574 O O . LYS B 1 79 ? -9.43 -13.414 0.545 1 92.5 79 LYS B O 1
ATOM 1579 N N . VAL B 1 80 ? -8.164 -12.57 -1.11 1 90.75 80 VAL B N 1
ATOM 1580 C CA . VAL B 1 80 ? -6.969 -13.234 -0.601 1 90.75 80 VAL B CA 1
ATOM 1581 C C . VAL B 1 80 ? -6.621 -12.688 0.78 1 90.75 80 VAL B C 1
ATOM 1583 O O . VAL B 1 80 ? -6.242 -13.438 1.679 1 90.75 80 VAL B O 1
ATOM 1586 N N . ALA B 1 81 ? -6.738 -11.391 0.957 1 94.06 81 ALA B N 1
ATOM 1587 C CA . ALA B 1 81 ? -6.496 -10.789 2.266 1 94.06 81 ALA B CA 1
ATOM 1588 C C . ALA B 1 81 ? -7.434 -11.375 3.32 1 94.06 81 ALA B C 1
ATOM 1590 O O . ALA B 1 81 ? -7.004 -11.688 4.434 1 94.06 81 ALA B O 1
ATOM 1591 N N . LYS B 1 82 ? -8.656 -11.539 2.961 1 94.69 82 LYS B N 1
ATOM 1592 C CA . LYS B 1 82 ? -9.633 -12.172 3.85 1 94.69 82 LYS B CA 1
ATOM 1593 C C . LYS B 1 82 ? -9.195 -13.578 4.234 1 94.69 82 LYS B C 1
ATOM 1595 O O . LYS B 1 82 ? -9.258 -13.961 5.406 1 94.69 82 LYS B O 1
ATOM 1600 N N . ASN B 1 83 ? -8.758 -14.289 3.27 1 92.75 83 ASN B N 1
ATOM 1601 C CA . ASN B 1 83 ? -8.328 -15.664 3.504 1 92.75 83 ASN B CA 1
ATOM 1602 C C . ASN B 1 83 ? -7.129 -15.719 4.449 1 92.75 83 ASN B C 1
ATOM 1604 O O . ASN B 1 83 ? -6.941 -16.719 5.156 1 92.75 83 ASN B O 1
ATOM 1608 N N . TYR B 1 84 ? -6.371 -14.648 4.457 1 94.5 84 TYR B N 1
ATOM 1609 C CA . TYR B 1 84 ? -5.207 -14.578 5.336 1 94.5 84 TYR B CA 1
ATOM 1610 C C . TYR B 1 84 ? -5.586 -14.031 6.703 1 94.5 84 TYR B C 1
ATOM 1612 O O . TYR B 1 84 ? -4.723 -13.844 7.566 1 94.5 84 TYR B O 1
ATOM 1620 N N . GLY B 1 85 ? -6.867 -13.641 6.883 1 95.69 85 GLY B N 1
ATOM 1621 C CA . GLY B 1 85 ? -7.348 -13.266 8.203 1 95.69 85 GLY B CA 1
ATOM 1622 C C . GLY B 1 85 ? -7.66 -11.78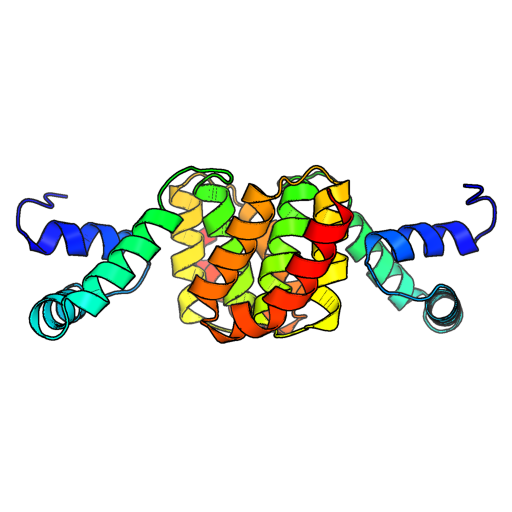9 8.328 1 95.69 85 GLY B C 1
ATOM 1623 O O . GLY B 1 85 ? -7.91 -11.297 9.43 1 95.69 85 GLY B O 1
ATOM 1624 N N . ALA B 1 86 ? -7.613 -11.094 7.293 1 96.38 86 ALA B N 1
ATOM 1625 C CA . ALA B 1 86 ? -7.949 -9.672 7.359 1 96.38 86 ALA B CA 1
ATOM 1626 C C . ALA B 1 86 ? -9.422 -9.477 7.707 1 96.38 86 ALA B C 1
ATOM 1628 O O . ALA B 1 86 ? -10.289 -10.219 7.23 1 96.38 86 ALA B O 1
ATOM 1629 N N . THR B 1 87 ? -9.672 -8.477 8.578 1 97.12 87 THR B N 1
ATOM 1630 C CA . THR B 1 87 ? -11.047 -8.125 8.914 1 97.12 87 THR B CA 1
ATOM 1631 C C . THR B 1 87 ? -11.609 -7.125 7.91 1 97.12 87 THR B C 1
ATOM 1633 O O . THR B 1 87 ? -10.859 -6.547 7.117 1 97.12 87 THR B O 1
ATOM 1636 N N . LYS B 1 88 ? -12.984 -6.969 7.941 1 96.31 88 LYS B N 1
ATOM 1637 C CA . LYS B 1 88 ? -13.617 -5.953 7.105 1 96.31 88 LYS B CA 1
ATOM 1638 C C . LYS B 1 88 ? -13.039 -4.57 7.387 1 96.31 88 LYS B C 1
ATOM 1640 O O . LYS B 1 88 ? -12.812 -3.787 6.461 1 96.31 88 LYS B O 1
ATOM 1645 N N . GLU B 1 89 ? -12.797 -4.32 8.656 1 96.81 89 GLU B N 1
ATOM 1646 C CA . GLU B 1 89 ? -12.258 -3.031 9.062 1 96.81 89 GLU B CA 1
ATOM 1647 C C . GLU B 1 89 ? -10.859 -2.814 8.492 1 96.81 89 GLU B C 1
ATOM 1649 O O . GLU B 1 89 ? -10.539 -1.726 8.008 1 96.81 89 GLU B O 1
ATOM 1654 N N . GLU B 1 90 ? -10.055 -3.824 8.531 1 96.88 90 GLU B N 1
ATOM 1655 C CA . GLU B 1 90 ? -8.695 -3.725 8 1 96.88 90 GLU B CA 1
ATOM 1656 C C . GLU B 1 90 ? -8.711 -3.5 6.492 1 96.88 90 GLU B C 1
ATOM 1658 O O . GLU B 1 90 ? -7.914 -2.717 5.969 1 96.88 90 GLU B O 1
ATOM 1663 N N . ILE B 1 91 ? -9.562 -4.16 5.789 1 97.12 91 ILE B N 1
ATOM 1664 C CA . ILE B 1 91 ? -9.695 -4.016 4.344 1 97.12 91 ILE B CA 1
ATOM 1665 C C . ILE B 1 91 ? -10.141 -2.594 4.008 1 97.12 91 ILE B C 1
ATOM 1667 O O . ILE B 1 91 ? -9.578 -1.953 3.119 1 97.12 91 ILE B O 1
ATOM 1671 N N . LEU B 1 92 ? -11.117 -2.057 4.754 1 96.62 92 LEU B N 1
ATOM 1672 C CA . LEU B 1 92 ? -11.602 -0.702 4.516 1 96.62 92 LEU B CA 1
ATOM 1673 C C . LEU B 1 92 ? -10.516 0.327 4.805 1 96.62 92 LEU B C 1
ATOM 1675 O O . LEU B 1 92 ? -10.398 1.328 4.094 1 96.62 92 LEU B O 1
ATOM 1679 N N . GLU B 1 93 ? -9.75 0.061 5.824 1 96.88 93 GLU B N 1
ATOM 1680 C CA . GLU B 1 93 ? -8.664 0.988 6.125 1 96.88 93 GLU B CA 1
ATOM 1681 C C . GLU B 1 93 ? -7.602 0.958 5.035 1 96.88 93 GLU B C 1
ATOM 1683 O O . GLU B 1 93 ? -7.004 1.989 4.715 1 96.88 93 GLU B O 1
ATOM 1688 N N . ALA B 1 94 ? -7.32 -0.208 4.445 1 97.5 94 ALA B N 1
ATOM 1689 C CA . ALA B 1 94 ? -6.398 -0.28 3.312 1 97.5 94 ALA B CA 1
ATOM 1690 C C . ALA B 1 94 ? -6.902 0.562 2.143 1 97.5 94 ALA B C 1
ATOM 1692 O O . ALA B 1 94 ? -6.125 1.287 1.516 1 97.5 94 ALA B O 1
ATOM 1693 N N . ILE B 1 95 ? -8.195 0.506 1.889 1 96.5 95 ILE B N 1
ATOM 1694 C CA . ILE B 1 95 ? -8.789 1.294 0.815 1 96.5 95 ILE B CA 1
ATOM 1695 C C . ILE B 1 95 ? -8.703 2.779 1.157 1 96.5 95 ILE B C 1
ATOM 1697 O O . ILE B 1 95 ? -8.484 3.615 0.278 1 96.5 95 ILE B O 1
ATOM 1701 N N . GLN B 1 96 ? -8.922 3.051 2.41 1 96.19 96 GLN B N 1
ATOM 1702 C CA . GLN B 1 96 ? -8.812 4.441 2.844 1 96.19 96 GLN B CA 1
ATOM 1703 C C . GLN B 1 96 ? -7.402 4.977 2.623 1 96.19 96 GLN B C 1
ATOM 1705 O O . GLN B 1 96 ? -7.227 6.121 2.201 1 96.19 96 GLN B O 1
ATOM 1710 N N . VAL B 1 97 ? -6.379 4.195 2.895 1 96.06 97 VAL B N 1
ATOM 1711 C CA . VAL B 1 97 ? -5.004 4.605 2.619 1 96.06 97 VAL B CA 1
ATOM 1712 C C . VAL B 1 97 ? -4.832 4.871 1.125 1 96.06 97 VAL B C 1
ATOM 1714 O O . VAL B 1 97 ? -4.207 5.855 0.731 1 96.06 97 VAL B O 1
ATOM 1717 N N . ALA B 1 98 ? -5.43 4.008 0.294 1 95.56 98 ALA B N 1
ATOM 1718 C CA . ALA B 1 98 ? -5.375 4.191 -1.153 1 95.56 98 ALA B CA 1
ATOM 1719 C C . ALA B 1 98 ? -6.027 5.512 -1.562 1 95.56 98 ALA B C 1
ATOM 1721 O O . ALA B 1 98 ? -5.504 6.234 -2.412 1 95.56 98 ALA B O 1
ATOM 1722 N N . VAL B 1 99 ? -7.133 5.848 -0.988 1 93.94 99 VAL B N 1
ATOM 1723 C CA . VAL B 1 99 ? -7.852 7.078 -1.302 1 93.94 99 VAL B CA 1
ATOM 1724 C C . VAL B 1 99 ? -7.027 8.289 -0.863 1 93.94 99 VAL B C 1
ATOM 1726 O O . VAL B 1 99 ? -6.949 9.289 -1.582 1 93.94 99 VAL B O 1
ATOM 1729 N N . LEU B 1 100 ? -6.41 8.117 0.3 1 92.25 100 LEU B N 1
ATOM 1730 C CA . LEU B 1 100 ? -5.609 9.227 0.817 1 92.25 100 LEU B CA 1
ATOM 1731 C C . LEU B 1 100 ? -4.387 9.469 -0.062 1 92.25 100 LEU B C 1
ATOM 1733 O O . LEU B 1 100 ? -3.953 10.617 -0.221 1 92.25 100 LEU B O 1
ATOM 1737 N N . THR B 1 101 ? -3.877 8.484 -0.651 1 91.5 101 THR B N 1
ATOM 1738 C CA . THR B 1 101 ? -2.658 8.602 -1.443 1 91.5 101 THR B CA 1
ATOM 1739 C C . THR B 1 101 ? -2.988 8.797 -2.92 1 91.5 101 THR B C 1
ATOM 1741 O O . THR B 1 101 ? -2.217 9.406 -3.66 1 91.5 101 THR B O 1
ATOM 1744 N N . GLY B 1 102 ? -4.125 8.266 -3.352 1 90.94 102 GLY B N 1
ATOM 1745 C CA . GLY B 1 102 ? -4.441 8.281 -4.77 1 90.94 102 GLY B CA 1
ATOM 1746 C C . GLY B 1 102 ? -5.699 9.07 -5.094 1 90.94 102 GLY B C 1
ATOM 1747 O O . GLY B 1 102 ? -6.031 9.266 -6.262 1 90.94 102 GLY B O 1
ATOM 1748 N N . GLY B 1 103 ? -6.5 9.414 -4.129 1 90.19 103 GLY B N 1
ATOM 1749 C CA . GLY B 1 103 ? -7.676 10.25 -4.344 1 90.19 103 GLY B CA 1
ATOM 1750 C C . GLY B 1 103 ? -8.953 9.445 -4.496 1 90.19 103 GLY B C 1
ATOM 1751 O O . GLY B 1 103 ? -8.953 8.227 -4.305 1 90.19 103 GLY B O 1
ATOM 1752 N N . VAL B 1 104 ? -9.984 10.219 -4.91 1 86.56 104 VAL B N 1
ATOM 1753 C CA . VAL B 1 104 ? -11.344 9.703 -5 1 86.56 104 VAL B CA 1
ATOM 1754 C C . VAL B 1 104 ? -11.422 8.625 -6.07 1 86.56 104 VAL B C 1
ATOM 1756 O O . VAL B 1 104 ? -12.125 7.625 -5.906 1 86.56 104 VAL B O 1
ATOM 1759 N N . PRO B 1 105 ? -10.695 8.703 -7.113 1 88.88 105 PRO B N 1
ATOM 1760 C CA . PRO B 1 105 ? -10.773 7.645 -8.125 1 88.88 105 PRO B CA 1
ATOM 1761 C C . PRO B 1 105 ? -10.422 6.266 -7.559 1 88.88 105 PRO B C 1
ATOM 1763 O O . PRO B 1 105 ? -10.953 5.254 -8.023 1 88.88 105 PRO B O 1
ATOM 1766 N N . CYS B 1 106 ? -9.586 6.238 -6.574 1 92.19 106 CYS B N 1
ATOM 1767 C CA . CYS B 1 106 ? -9.266 4.957 -5.961 1 92.19 106 CYS B CA 1
ATOM 1768 C C . CYS B 1 106 ? -10.5 4.316 -5.348 1 92.19 106 CYS B C 1
ATOM 1770 O O . CYS B 1 106 ? -10.688 3.102 -5.438 1 92.19 106 CYS B O 1
ATOM 1772 N N . TRP B 1 107 ? -11.32 5.109 -4.824 1 89.56 107 T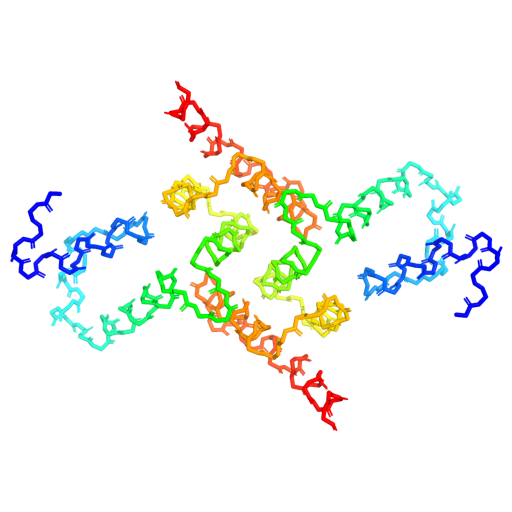RP B N 1
ATOM 1773 C CA . TRP B 1 107 ? -12.57 4.594 -4.277 1 89.56 107 TRP B CA 1
ATOM 1774 C C . TRP B 1 107 ? -13.492 4.098 -5.387 1 89.56 107 TRP B C 1
ATOM 1776 O O . TRP B 1 107 ? -14.109 3.037 -5.266 1 89.56 107 TRP B O 1
ATOM 1786 N N . SER B 1 108 ? -13.562 4.832 -6.422 1 90 108 SER B N 1
ATOM 1787 C CA . SER B 1 108 ? -14.461 4.52 -7.535 1 90 108 SER B CA 1
ATOM 1788 C C . SER B 1 108 ? -14.141 3.154 -8.133 1 90 108 SER B C 1
ATOM 1790 O O . SER B 1 108 ? -15.047 2.41 -8.508 1 90 108 SER B O 1
ATOM 1792 N N . ILE B 1 109 ? -12.945 2.85 -8.109 1 90 109 ILE B N 1
ATOM 1793 C CA . ILE B 1 109 ? -12.586 1.583 -8.742 1 90 109 ILE B CA 1
ATOM 1794 C C . ILE B 1 109 ? -12.703 0.45 -7.723 1 90 109 ILE B C 1
ATOM 1796 O O . ILE B 1 109 ? -12.914 -0.707 -8.094 1 90 109 ILE B O 1
ATOM 1800 N N . ALA B 1 110 ? -12.539 0.768 -6.465 1 92.69 110 ALA B N 1
ATOM 1801 C CA . ALA B 1 110 ? -12.461 -0.269 -5.438 1 92.69 110 ALA B CA 1
ATOM 1802 C C . ALA B 1 110 ? -13.859 -0.667 -4.965 1 92.69 110 ALA B C 1
ATOM 1804 O O . ALA B 1 110 ? -14.062 -1.787 -4.492 1 92.69 110 ALA B O 1
ATOM 1805 N N . LYS B 1 111 ? -14.773 0.203 -5.098 1 92.12 111 LYS B N 1
ATOM 1806 C CA . LYS B 1 111 ? -16.047 0.072 -4.41 1 92.12 111 LYS B CA 1
ATOM 1807 C C . LYS B 1 111 ? -16.781 -1.188 -4.855 1 92.12 111 LYS B C 1
ATOM 1809 O O . LYS B 1 111 ? -17.359 -1.906 -4.027 1 92.12 111 LYS B O 1
ATOM 1814 N N . ASP B 1 112 ? -16.781 -1.501 -6.117 1 90.44 112 ASP B N 1
ATOM 1815 C CA . ASP B 1 112 ? -17.547 -2.645 -6.594 1 90.44 112 ASP B CA 1
ATOM 1816 C C . ASP B 1 112 ? -16.938 -3.959 -6.109 1 90.44 112 ASP B C 1
ATOM 1818 O O . ASP B 1 112 ? -17.672 -4.855 -5.668 1 90.44 112 ASP B O 1
ATOM 1822 N N . GLY B 1 113 ? -15.672 -4.059 -6.207 1 91.44 113 GLY B N 1
ATOM 1823 C CA . GLY B 1 113 ? -15 -5.266 -5.742 1 91.44 113 GLY B CA 1
ATOM 1824 C C . GLY B 1 113 ? -15.18 -5.512 -4.258 1 91.44 113 GLY B C 1
ATOM 1825 O O . GLY B 1 113 ? -15.414 -6.645 -3.834 1 91.44 113 GLY B O 1
ATOM 1826 N N . ILE B 1 114 ? -15.125 -4.469 -3.494 1 93.94 114 ILE B N 1
ATOM 1827 C CA . ILE B 1 114 ? -15.266 -4.578 -2.047 1 93.94 114 ILE B CA 1
ATOM 1828 C C . ILE B 1 114 ? -16.703 -4.945 -1.692 1 93.94 114 ILE B C 1
ATOM 1830 O O . ILE B 1 114 ? -16.953 -5.766 -0.802 1 93.94 114 ILE B O 1
ATOM 1834 N N . THR B 1 115 ? -17.625 -4.297 -2.4 1 92.81 115 THR B N 1
ATOM 1835 C CA . THR B 1 115 ? -19.047 -4.605 -2.184 1 92.81 115 THR B CA 1
ATOM 1836 C C . THR B 1 115 ? -19.312 -6.082 -2.451 1 92.81 115 THR B C 1
ATOM 1838 O O . THR B 1 115 ? -20.016 -6.742 -1.673 1 92.81 115 THR B O 1
ATOM 1841 N N . ARG B 1 116 ? -18.828 -6.559 -3.508 1 92.88 116 ARG B N 1
ATOM 1842 C CA . ARG B 1 116 ? -18.984 -7.969 -3.854 1 92.88 116 ARG B CA 1
ATOM 1843 C C . ARG B 1 116 ? -18.422 -8.867 -2.76 1 92.88 116 ARG B C 1
ATOM 1845 O O . ARG B 1 116 ? -19.078 -9.82 -2.328 1 92.88 116 ARG B O 1
ATOM 1852 N N . LEU B 1 117 ? -17.281 -8.578 -2.291 1 93.44 117 LEU B N 1
ATOM 1853 C CA . LEU B 1 117 ? -16.641 -9.375 -1.256 1 93.44 117 LEU B CA 1
ATOM 1854 C C . LEU B 1 117 ? -17.469 -9.375 0.025 1 93.44 117 LEU B C 1
ATOM 1856 O O . LEU B 1 117 ? -17.656 -10.43 0.641 1 93.44 117 LEU B O 1
ATOM 1860 N N . PHE B 1 118 ? -17.938 -8.211 0.457 1 93.44 118 PHE B N 1
ATOM 1861 C CA . PHE B 1 118 ? -18.656 -8.094 1.72 1 93.44 118 PHE B CA 1
ATOM 1862 C C . PHE B 1 118 ? -19.984 -8.82 1.646 1 93.44 118 PHE B C 1
ATOM 1864 O O . PHE B 1 118 ? -20.453 -9.383 2.641 1 93.44 118 PHE B O 1
ATOM 1871 N N . LYS B 1 119 ? -20.578 -8.844 0.493 1 92.5 119 LYS B N 1
ATOM 1872 C CA . LYS B 1 119 ? -21.828 -9.57 0.285 1 92.5 119 LYS B CA 1
ATOM 1873 C C . LYS B 1 119 ? -21.609 -11.078 0.454 1 92.5 119 LYS B C 1
ATOM 1875 O O . LYS B 1 119 ? -22.453 -11.758 1.038 1 92.5 119 LYS B O 1
ATOM 1880 N N . GLU B 1 120 ? -20.531 -11.547 -0.065 1 91.5 120 GLU B N 1
ATOM 1881 C CA . GLU B 1 120 ? -20.203 -12.969 0.032 1 91.5 120 GLU B CA 1
ATOM 1882 C C . GLU B 1 120 ? -19.797 -13.344 1.455 1 91.5 120 GLU B C 1
ATOM 1884 O O . GLU B 1 120 ? -19.859 -14.516 1.83 1 91.5 120 GLU B O 1
ATOM 1889 N N . TRP B 1 121 ? -19.281 -12.414 2.213 1 87.75 121 TRP B N 1
ATOM 1890 C CA . TRP B 1 121 ? -18.781 -12.625 3.566 1 87.75 121 TRP B CA 1
ATOM 1891 C C . TRP B 1 121 ? -19.922 -12.891 4.535 1 87.75 121 TRP B C 1
ATOM 1893 O O . TRP B 1 121 ? -19.797 -13.695 5.461 1 87.75 121 TRP B O 1
ATOM 1903 N N . ASP B 1 122 ? -21.016 -12.203 4.395 1 77 122 ASP B N 1
ATOM 1904 C CA . ASP B 1 122 ? -22.203 -12.367 5.23 1 77 122 ASP B CA 1
ATOM 1905 C C . ASP B 1 122 ? -23 -13.602 4.809 1 77 122 ASP B C 1
ATOM 1907 O O . ASP B 1 122 ? -23.594 -14.273 5.648 1 77 122 ASP B O 1
#

Radius of gyration: 19.45 Å; Cα contacts (8 Å, |Δi|>4): 308; chains: 2; bounding box: 46×65×45 Å

Nearest PDB structures (foldseek):
  2qeu-assembly1_B  TM=7.523E-01  e=3.542E-04  Paraburkholderia xenovorans LB400
  5dik-assembly1_A  TM=7.954E-01  e=9.559E-04  Legionella pneumophila
  1vke-assembly1_A  TM=8.181E-01  e=6.964E-03  Thermotoga maritima MSB8
  2af7-assembly1_F  TM=6.423E-01  e=1.166E-03  Methanothermobacter thermautotrophicus
  1p8c-assembly1_B  TM=7.595E-01  e=6.627E-03  Thermotoga maritima

InterPro domains:
  IPR003779 Alkyl hydroperoxide reductase AhpD/CMD-like [PF02627] (33-105)
  IPR029032 AhpD-like [G3DSA:1.20.1290.10] (2-119)
  IPR029032 AhpD-like [SSF69118] (7-121)

Secondary structure (DSSP, 8-state):
----STHHHHHHHHHHHT---HHHHHHHHHH-HHHHHHHHHHHHHHHS-SSS-HHHHHHHHHHHHHHTT-HHHHHHHHHHHHHTT--HHHHHHHHHHHHHHH-HHHHHHHHHHHHHHHHHH-/----STHHHHHHHHHHHS---HHHHHHHHHH-HHHHHHHHHHHHHHHS-SSS-HHHHHHHHHHHHHHTT-HHHHHHHHHHHHHTT--HHHHHHHHHHHHHHH-HHHHHHHHHHHHHHHHHH-

Foldseek 3Di:
DCLPDVLSLVVVLCLQVQHDDSVVLVVCCVPPVPVNVVSSVVSCVLCCDDVHHNLVSLLLVLLVVLLVLDLSVNL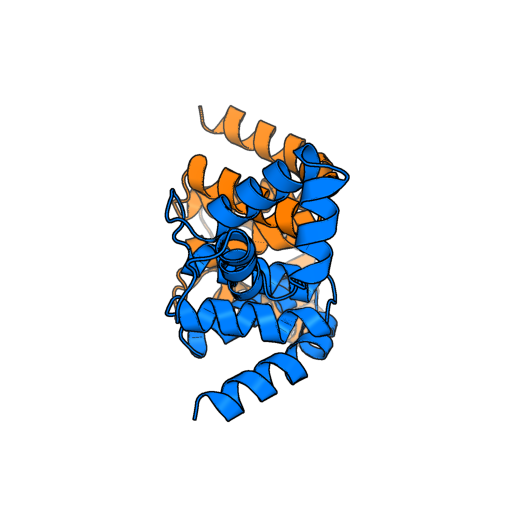SSVVNSVVVPDDLVSSVVSLVVSCVVRNDSSCVSNVVSSVVNVVVVD/DCLPDVLSLVVVLCLQVQHDDSVVLVVCCVPPVPVNVVSSVVSCVLCCCDPHHNLVSLLLVLLVVLLVLDLSVNLSSVVNSVVVPDDLVSSVVSLVVSCVVRNDSSCVSNVVSSVVNVVVVD

Solvent-accessible surface area (backbone atoms only — not comparable to full-atom values): 12653 Å² total; per-residue (Å²): 128,86,60,81,56,86,64,25,66,41,42,55,46,21,66,65,66,50,62,56,48,58,67,57,48,51,49,35,46,71,75,35,49,66,58,38,50,52,51,48,52,53,52,48,58,55,68,37,71,64,81,50,45,30,35,58,50,32,38,34,44,36,18,35,38,27,52,67,61,39,44,84,49,34,34,38,35,48,50,46,16,41,75,58,64,48,47,73,61,40,53,52,50,29,48,48,47,17,26,73,75,51,32,69,64,18,45,69,39,32,48,60,25,51,51,54,49,54,62,71,70,107,131,84,59,79,56,89,64,22,65,42,43,56,44,22,67,67,66,51,62,57,48,59,68,58,48,50,50,35,46,71,76,34,47,66,59,39,51,52,51,48,51,53,50,47,57,53,68,38,70,65,82,48,46,30,37,58,49,30,40,36,45,35,17,36,38,27,50,66,60,39,44,83,49,33,33,38,34,48,50,46,16,41,76,56,66,47,48,74,62,40,54,51,49,29,49,48,47,16,27,75,74,53,32,69,65,19,45,68,38,31,49,62,24,51,51,53,50,55,61,71,71,106

Organism: NCBI:txid1577791

pLDDT: mean 85.24, std 15.01, range [33.31, 97.69]

Sequence (244 aa):
MSCKDPEEHYCAMCDEMGGYSPRTLKSIKELNPDFMETLHAMDKFMTEDRALDKKTKRLMALACIAVRMCEDCVYAQAKVAKNYGATKEEILEAIQVAVLTGGVPCWSIAKDGITRLFKEWDMSCKDPEEHYCAMCDEMGGYSPRTLKSIKELNPDFMETLHAMDKFMTEDRALDKKTKRLMALACIAVRMCEDCVYAQAKVAKNYGATKEEILEAIQVAVLTGGVPCWSIAKDGITRLFKEWD